Protein 5HZL (pdb70)

Structure (mmCIF, N/CA/C/O backbone):
data_5HZL
#
_entry.id   5HZL
#
_cell.length_a   120.350
_cell.length_b   120.350
_cell.length_c   62.286
_cell.angle_alpha   90.00
_cell.angle_beta   90.00
_cell.angle_gamma   120.00
#
_symmetry.space_group_name_H-M   'P 31 2 1'
#
loop_
_entity.id
_entity.type
_entity.pdbx_description
1 polymer 'Lmo2445 protein'
2 non-polymer 'CALCIUM ION'
3 non-polymer 1-METHOXY-2-[2-(2-METHOXY-ETHOXY]-ETHANE
4 water water
#
loop_
_atom_site.group_PDB
_atom_site.id
_atom_site.type_symbol
_atom_site.label_atom_id
_atom_site.label_alt_id
_atom_site.label_comp_id
_atom_site.label_asym_id
_atom_site.label_entity_id
_atom_site.label_seq_id
_atom_site.pdbx_PDB_ins_code
_atom_site.Cartn_x
_atom_site.Cartn_y
_atom_site.Cartn_z
_atom_site.occupancy
_atom_site.B_iso_or_equiv
_atom_site.auth_seq_id
_atom_site.auth_comp_id
_atom_site.auth_asym_id
_atom_site.auth_atom_id
_atom_site.pdbx_PDB_model_num
ATOM 1 N N . ASP A 1 12 ? 69.887 -13.627 27.301 1.00 99.01 12 ASP B N 1
ATOM 2 C CA . ASP A 1 12 ? 71.219 -14.286 27.100 1.00 96.93 12 ASP B CA 1
ATOM 3 C C . ASP A 1 12 ? 71.031 -15.837 27.083 1.00 88.14 12 ASP B C 1
ATOM 4 O O . ASP A 1 12 ? 70.230 -16.315 26.270 1.00 81.60 12 ASP B O 1
ATOM 9 N N . THR A 1 13 ? 71.716 -16.609 27.946 1.00 84.28 13 THR B N 1
ATOM 10 C CA . THR A 1 13 ? 71.582 -18.091 27.946 1.00 77.99 13 THR B CA 1
ATOM 11 C C . THR A 1 13 ? 70.872 -18.622 29.208 1.00 74.40 13 THR B C 1
ATOM 12 O O . THR A 1 13 ? 70.465 -17.850 30.068 1.00 78.91 13 THR B O 1
ATOM 16 N N . VAL A 1 14 ? 70.711 -19.943 29.272 1.00 67.71 14 VAL B N 1
ATOM 17 C CA . VAL A 1 14 ? 70.097 -20.660 30.394 1.00 65.08 14 VAL B CA 1
ATOM 18 C C . VAL A 1 14 ? 71.259 -21.417 31.025 1.00 63.69 14 VAL B C 1
ATOM 19 O O . VAL A 1 14 ? 71.877 -22.230 30.353 1.00 62.09 14 VAL B O 1
ATOM 23 N N . PRO A 1 15 ? 71.548 -21.181 32.320 1.00 65.35 15 PRO B N 1
ATOM 24 C CA . PRO A 1 15 ? 72.713 -21.854 32.913 1.00 64.84 15 PRO B CA 1
ATOM 25 C C . PRO A 1 15 ? 72.633 -23.375 32.969 1.00 60.73 15 PRO B C 1
ATOM 26 O O . PRO A 1 15 ? 71.591 -23.917 33.316 1.00 59.39 15 PRO B O 1
ATOM 30 N N . LEU A 1 16 ? 73.740 -24.031 32.613 1.00 60.65 16 LEU B N 1
ATOM 31 C CA . LEU A 1 16 ? 73.876 -25.494 32.612 1.00 58.83 16 LEU B CA 1
ATOM 32 C C . LEU A 1 16 ? 74.816 -25.957 33.760 1.00 61.69 16 LEU B C 1
ATOM 33 O O . LEU A 1 16 ? 75.708 -25.206 34.154 1.00 66.25 16 LEU B O 1
ATOM 38 N N . PRO A 1 17 ? 74.675 -27.184 34.267 1.00 59.83 17 PRO B N 1
ATOM 39 C CA . PRO A 1 17 ? 73.692 -28.174 33.795 1.00 56.79 17 PRO B CA 1
ATOM 40 C C . PRO A 1 17 ? 72.238 -27.836 34.096 1.00 55.25 17 PRO B C 1
ATOM 41 O O . PRO A 1 17 ? 71.932 -27.107 35.050 1.00 57.90 17 PRO B O 1
ATOM 45 N N . ALA A 1 18 ? 71.359 -28.357 33.254 1.00 52.45 18 ALA B N 1
ATOM 46 C CA . 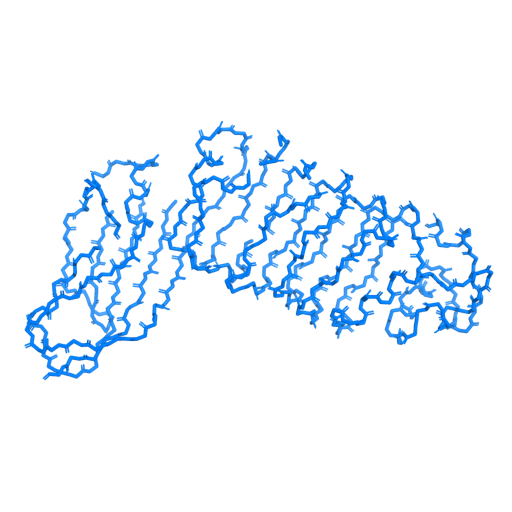ALA A 1 18 ? 69.921 -28.146 33.405 1.00 51.58 18 ALA B CA 1
ATOM 47 C C . ALA A 1 18 ? 69.147 -29.146 32.567 1.00 47.01 18 ALA B C 1
ATOM 48 O O . ALA A 1 18 ? 69.710 -29.714 31.628 1.00 45.60 18 ALA B O 1
ATOM 50 N N . PRO A 1 19 ? 67.859 -29.374 32.902 1.00 46.01 19 PRO B N 1
ATOM 51 C CA . PRO A 1 19 ? 67.063 -30.297 32.069 1.00 43.95 19 PRO B CA 1
ATOM 52 C C . PRO A 1 19 ? 66.861 -29.728 30.662 1.00 42.22 19 PRO B C 1
ATOM 53 O O . PRO A 1 19 ? 66.832 -28.499 30.474 1.00 43.02 19 PRO B O 1
ATOM 57 N N . ILE A 1 20 ? 66.709 -30.615 29.688 1.00 40.89 20 ILE B N 1
ATOM 58 C CA . ILE A 1 20 ? 66.517 -30.185 28.304 1.00 38.39 20 ILE B CA 1
ATOM 59 C C . ILE A 1 20 ? 65.291 -29.283 28.170 1.00 38.45 20 ILE B C 1
ATOM 60 O O . ILE A 1 20 ? 65.379 -28.249 27.505 1.00 40.24 20 ILE B O 1
ATOM 65 N N . ILE A 1 21 ? 64.181 -29.643 28.826 1.00 37.86 21 ILE B N 1
ATOM 66 C CA . ILE A 1 21 ? 62.931 -28.853 28.767 1.00 38.70 21 ILE B CA 1
ATOM 67 C C . ILE A 1 21 ? 63.080 -27.442 29.370 1.00 41.78 21 ILE B C 1
ATOM 68 O O . ILE A 1 21 ? 62.314 -26.525 29.029 1.00 41.18 21 ILE B O 1
ATOM 73 N N . GLU A 1 22 ? 64.042 -27.264 30.280 1.00 45.59 22 GLU B N 1
ATOM 74 C CA . GLU A 1 22 ? 64.271 -25.926 30.846 1.00 49.39 22 GLU B CA 1
ATOM 75 C C . GLU A 1 22 ? 65.132 -25.119 29.885 1.00 47.67 22 GLU B C 1
ATOM 76 O O . GLU A 1 22 ? 64.933 -23.924 29.725 1.00 48.25 22 GLU B O 1
ATOM 82 N N . ALA A 1 23 ? 66.081 -25.785 29.240 1.00 45.69 23 ALA B N 1
ATOM 83 C CA . ALA A 1 23 ? 66.957 -25.110 28.281 1.00 45.88 23 ALA B CA 1
ATOM 84 C C . ALA A 1 23 ? 66.201 -24.712 27.007 1.00 43.91 23 ALA B C 1
ATOM 85 O O . ALA A 1 23 ? 66.368 -23.603 26.493 1.00 44.40 23 ALA B O 1
ATOM 87 N N . PHE A 1 24 ? 65.369 -25.624 26.511 1.00 40.96 24 PHE B N 1
ATOM 88 C CA . PHE A 1 24 ? 64.623 -25.386 25.281 1.00 38.91 24 PHE B CA 1
ATOM 89 C C . PHE A 1 24 ? 63.159 -25.746 25.524 1.00 37.52 24 PHE B C 1
ATOM 90 O O . PHE A 1 24 ? 62.769 -26.872 25.287 1.00 36.78 24 PHE B O 1
ATOM 98 N N . PRO A 1 25 ? 62.345 -24.786 26.010 1.00 38.29 25 PRO B N 1
ATOM 99 C CA . PRO A 1 25 ? 60.945 -25.060 26.332 1.00 38.72 25 PRO B CA 1
ATOM 100 C C . PRO A 1 25 ? 59.911 -25.081 25.188 1.00 38.51 25 PRO B C 1
ATOM 101 O O . PRO A 1 25 ? 58.900 -24.387 25.243 1.00 41.94 25 PRO B O 1
ATOM 105 N N . VAL A 1 26 ? 60.172 -25.901 24.180 1.00 35.98 26 VAL B N 1
ATOM 106 C CA . VAL A 1 26 ? 59.291 -26.106 23.047 1.00 35.84 26 VAL B CA 1
ATOM 107 C C . VAL A 1 26 ? 59.346 -27.618 22.889 1.00 35.03 26 VAL B C 1
ATOM 108 O O . VAL A 1 26 ? 60.417 -28.159 22.569 1.00 33.97 26 VAL B O 1
ATOM 112 N N . GLU A 1 27 ? 58.213 -28.288 23.130 1.00 35.90 27 GLU B N 1
ATOM 113 C CA . GLU A 1 27 ? 58.113 -29.764 23.054 1.00 35.87 27 GLU B CA 1
ATOM 114 C C . GLU A 1 27 ? 58.948 -30.415 21.931 1.00 35.94 27 GLU B C 1
ATOM 115 O O . GLU A 1 27 ? 59.891 -31.179 22.203 1.00 33.74 27 GLU B O 1
ATOM 121 N N . ALA A 1 28 ? 58.593 -30.075 20.689 1.00 37.60 28 ALA B N 1
ATOM 122 C CA . ALA A 1 28 ? 59.239 -30.604 19.492 1.00 37.87 28 ALA B CA 1
ATOM 123 C C . ALA A 1 28 ? 60.758 -30.466 19.472 1.00 36.73 28 ALA B C 1
ATOM 124 O O . ALA A 1 28 ? 61.458 -31.410 19.104 1.00 37.23 28 ALA B O 1
ATOM 126 N N . ILE A 1 29 ? 61.254 -29.297 19.863 1.00 35.82 29 ILE B N 1
ATOM 127 C CA . ILE A 1 29 ? 62.685 -29.027 19.864 1.00 36.12 29 ILE B CA 1
ATOM 128 C C . ILE A 1 29 ? 63.383 -29.829 20.955 1.00 36.67 29 ILE B C 1
ATOM 129 O O . ILE A 1 29 ? 64.420 -30.434 20.700 1.00 36.92 29 ILE B O 1
ATOM 134 N N . ALA A 1 30 ? 62.807 -29.859 22.154 1.00 37.13 30 ALA B N 1
ATOM 135 C CA . ALA A 1 30 ? 63.399 -30.627 23.255 1.00 36.99 30 ALA B CA 1
ATOM 136 C C . ALA A 1 30 ? 63.437 -32.133 22.961 1.00 36.99 30 ALA B C 1
ATOM 137 O O . ALA A 1 30 ? 64.381 -32.822 23.357 1.00 36.88 30 ALA B O 1
ATOM 139 N N . GLU A 1 31 ? 62.417 -32.640 22.275 1.00 38.20 31 GLU B N 1
ATOM 140 C CA . GLU A 1 31 ? 62.376 -34.072 21.905 1.00 39.31 31 GLU B CA 1
ATOM 141 C C . GLU A 1 31 ? 63.416 -34.359 20.848 1.00 38.80 31 GLU B C 1
ATOM 142 O O . GLU A 1 31 ? 64.009 -35.420 20.855 1.00 39.32 31 GLU B O 1
ATOM 148 N N . ALA A 1 32 ? 63.631 -33.403 19.949 1.00 38.73 32 ALA B N 1
ATOM 149 C CA . ALA A 1 32 ? 64.638 -33.546 18.908 1.00 40.02 32 ALA B CA 1
ATOM 150 C C . ALA A 1 32 ? 66.039 -33.565 19.537 1.00 41.04 32 ALA B C 1
ATOM 151 O O . ALA A 1 32 ? 66.853 -34.418 19.171 1.00 43.03 32 ALA B O 1
ATOM 153 N N . ILE A 1 33 ? 66.316 -32.642 20.476 1.00 39.73 33 ILE B N 1
ATOM 154 C CA . ILE A 1 33 ? 67.620 -32.598 21.146 1.00 40.55 33 ILE B CA 1
ATOM 155 C C . ILE A 1 33 ? 67.812 -33.886 21.951 1.00 41.19 33 ILE B C 1
ATOM 156 O O . ILE A 1 33 ? 68.910 -34.474 21.972 1.00 43.23 33 ILE B O 1
ATOM 161 N N . ALA A 1 34 ? 66.749 -34.312 22.628 1.00 39.33 34 ALA B N 1
ATOM 162 C CA . ALA A 1 34 ? 66.812 -35.537 23.417 1.00 39.85 34 ALA B CA 1
ATOM 163 C C . ALA A 1 34 ? 67.170 -36.720 22.535 1.00 40.85 34 ALA B C 1
ATOM 164 O O . ALA A 1 34 ? 67.916 -37.593 22.962 1.00 42.59 34 ALA B O 1
ATOM 166 N N . GLY A 1 35 ? 66.643 -36.734 21.312 1.00 40.28 35 GLY B N 1
ATOM 167 C CA . GLY A 1 35 ? 66.907 -37.808 20.361 1.00 42.55 35 GLY B CA 1
ATOM 168 C C . GLY A 1 35 ? 68.338 -37.832 19.861 1.00 44.46 35 GLY B C 1
ATOM 169 O O . GLY A 1 35 ? 68.925 -38.901 19.721 1.00 46.93 35 GLY B O 1
ATOM 170 N N . GLU A 1 36 ? 68.898 -36.660 19.575 1.00 44.55 36 GLU B N 1
ATOM 171 C CA . GLU A 1 36 ? 70.293 -36.584 19.114 1.00 48.28 36 GLU B CA 1
ATOM 172 C C . GLU A 1 36 ? 71.295 -37.044 20.139 1.00 47.98 36 GLU B C 1
ATOM 173 O O . GLU A 1 36 ? 72.249 -37.724 19.782 1.00 49.86 36 GLU B O 1
ATOM 179 N N . LEU A 1 37 ? 71.061 -36.653 21.393 1.00 46.38 37 LEU B N 1
ATOM 180 C CA . LEU A 1 37 ? 71.917 -37.003 22.534 1.00 47.61 37 LEU B CA 1
ATOM 181 C C . LEU A 1 37 ? 71.578 -38.364 23.105 1.00 49.12 37 LEU B C 1
ATOM 182 O O . LEU A 1 37 ? 72.205 -38.824 24.048 1.00 49.51 37 LEU B O 1
ATOM 187 N N . ASP A 1 38 ? 70.554 -38.971 22.531 1.00 51.17 38 ASP B N 1
ATOM 188 C CA . ASP A 1 38 ? 70.070 -40.275 22.912 1.00 56.38 38 ASP B CA 1
ATOM 189 C C . ASP A 1 38 ? 69.650 -40.368 24.406 1.00 53.81 38 ASP B C 1
ATOM 190 O O . ASP A 1 38 ? 70.014 -41.305 25.118 1.00 55.17 38 ASP B O 1
ATOM 195 N N . LYS A 1 39 ? 68.895 -39.360 24.848 1.00 44.92 39 LYS B N 1
ATOM 196 C CA . LYS A 1 39 ? 68.340 -39.273 26.198 1.00 44.98 39 LYS B CA 1
ATOM 197 C C . LYS A 1 39 ? 66.899 -39.713 26.048 1.00 43.33 39 LYS B C 1
ATOM 198 O O . LYS A 1 39 ? 66.238 -39.329 25.080 1.00 44.00 39 LYS B O 1
ATOM 204 N N . ASP A 1 40 ? 66.390 -40.499 26.981 1.00 42.26 40 ASP B N 1
ATOM 205 C CA . ASP A 1 40 ? 65.007 -40.951 26.843 1.00 41.29 40 ASP B CA 1
ATOM 206 C C . ASP A 1 40 ? 63.936 -39.986 27.347 1.00 39.73 40 ASP B C 1
ATOM 207 O O . ASP A 1 40 ? 62.775 -40.343 27.281 1.00 41.82 40 ASP B O 1
ATOM 212 N N . SER A 1 41 ? 64.291 -38.792 27.830 1.00 38.03 41 SER B N 1
ATOM 213 C CA . SER A 1 41 ? 63.278 -37.846 28.349 1.00 37.71 41 SER B CA 1
ATOM 214 C C . SER A 1 41 ? 63.730 -36.394 28.333 1.00 37.77 41 SER B C 1
ATOM 215 O O . SER A 1 41 ? 64.880 -36.101 28.660 1.00 39.62 41 SER B O 1
ATOM 218 N N . VAL A 1 42 ? 62.819 -35.481 27.995 1.00 36.50 42 VAL B N 1
ATOM 219 C CA . VAL A 1 42 ? 63.152 -34.046 27.974 1.00 36.03 42 VAL B CA 1
ATOM 220 C C . VAL A 1 42 ? 63.488 -33.496 29.364 1.00 37.01 42 VAL B C 1
ATOM 221 O O . VAL A 1 42 ? 63.933 -32.361 29.490 1.00 37.07 42 VAL B O 1
ATOM 225 N N . ASN A 1 43 ? 63.246 -34.302 30.396 1.00 38.35 43 ASN B N 1
ATOM 226 C CA . ASN A 1 43 ? 63.584 -33.937 31.779 1.00 40.10 43 ASN B CA 1
ATOM 227 C C . ASN A 1 43 ? 65.017 -34.304 32.164 1.00 39.80 43 ASN B C 1
ATOM 228 O O . ASN A 1 43 ? 65.476 -33.927 33.231 1.00 41.67 43 ASN B O 1
ATOM 233 N N . ASP A 1 44 ? 65.709 -35.039 31.303 1.00 38.96 44 ASP B N 1
ATOM 234 C CA . ASP A 1 44 ? 67.077 -35.437 31.568 1.00 40.31 44 ASP B CA 1
ATOM 235 C C . ASP A 1 44 ? 67.969 -34.214 31.496 1.00 42.10 44 ASP B C 1
ATOM 236 O O . ASP A 1 44 ? 67.740 -33.301 30.714 1.00 43.08 44 ASP B O 1
ATOM 241 N N . THR A 1 45 ? 68.993 -34.211 32.330 1.00 45.81 45 THR B N 1
ATOM 242 C CA . THR A 1 45 ? 69.927 -33.112 32.408 1.00 48.17 45 THR B CA 1
ATOM 243 C C . THR A 1 45 ? 71.023 -33.227 31.362 1.00 49.55 45 THR B C 1
ATOM 244 O O . THR A 1 45 ? 71.538 -34.316 31.104 1.00 50.37 45 THR B O 1
ATOM 248 N N . ILE A 1 46 ? 71.360 -32.086 30.765 1.00 50.45 46 ILE B N 1
ATOM 249 C CA . ILE A 1 46 ? 72.424 -31.992 29.775 1.00 51.40 46 ILE B CA 1
ATOM 250 C C . ILE A 1 46 ? 73.468 -30.991 30.246 1.00 53.82 46 ILE B C 1
ATOM 251 O O . ILE A 1 46 ? 73.164 -30.043 30.991 1.00 55.23 46 ILE B O 1
ATOM 256 N N . THR A 1 47 ? 74.692 -31.213 29.782 1.00 53.75 47 THR B N 1
ATOM 257 C CA . THR A 1 47 ? 75.828 -30.389 30.124 1.00 55.43 47 THR B CA 1
ATOM 258 C C . THR A 1 47 ? 76.281 -29.671 28.890 1.00 53.30 47 THR B C 1
ATOM 259 O O . THR A 1 47 ? 75.839 -30.001 27.794 1.00 51.36 47 THR B O 1
ATOM 263 N N . GLN A 1 48 ? 77.171 -28.694 29.063 1.00 54.63 48 GLN B N 1
ATOM 264 C CA . GLN A 1 48 ? 77.719 -27.976 27.921 1.00 54.23 48 GLN B CA 1
ATOM 265 C C . GLN A 1 48 ? 78.516 -28.986 27.072 1.00 53.46 48 GLN B C 1
ATOM 266 O O . GLN A 1 48 ? 78.566 -28.848 25.854 1.00 52.35 48 GLN B O 1
ATOM 272 N N . ALA A 1 49 ? 79.111 -29.994 27.725 1.00 54.60 49 ALA B N 1
ATOM 273 C CA . ALA A 1 49 ? 79.852 -31.063 27.038 1.00 55.22 49 ALA B CA 1
ATOM 274 C C . ALA A 1 49 ? 78.933 -31.896 26.135 1.00 55.14 49 ALA B C 1
ATOM 275 O O . ALA A 1 49 ? 79.381 -32.382 25.095 1.00 57.38 49 ALA B O 1
ATOM 277 N N . ASP A 1 50 ? 77.667 -32.074 26.535 1.00 54.40 50 ASP B N 1
ATOM 278 C CA . ASP A 1 50 ? 76.688 -32.810 25.713 1.00 52.86 50 ASP B CA 1
ATOM 279 C C . ASP A 1 50 ? 76.347 -31.977 24.466 1.00 51.18 50 ASP B C 1
ATOM 280 O O . ASP A 1 50 ? 76.325 -32.508 23.346 1.00 49.30 50 ASP B O 1
ATOM 285 N N . LEU A 1 51 ? 76.090 -30.680 24.646 1.00 50.24 51 LEU B N 1
ATOM 286 C CA . LEU A 1 51 ? 75.785 -29.824 23.490 1.00 49.43 51 LEU B CA 1
ATOM 287 C C . LEU A 1 51 ? 76.970 -29.754 22.512 1.00 50.96 51 LEU B C 1
ATOM 288 O O . LEU A 1 51 ? 76.772 -29.600 21.296 1.00 52.21 51 LEU B O 1
ATOM 293 N N . ASP A 1 52 ? 78.192 -29.879 23.033 1.00 52.57 52 ASP B N 1
ATOM 294 C CA . ASP A 1 52 ? 79.392 -29.846 22.181 1.00 54.42 52 ASP B CA 1
ATOM 295 C C . ASP A 1 52 ? 79.576 -31.079 21.262 1.00 53.09 52 ASP B C 1
ATOM 296 O O . ASP A 1 52 ? 80.353 -31.018 20.300 1.00 53.11 52 ASP B O 1
ATOM 301 N N . THR A 1 53 ? 78.847 -32.166 21.540 1.00 51.29 53 THR B N 1
ATOM 302 C CA . THR A 1 53 ? 78.909 -33.388 20.724 1.00 50.40 53 THR B CA 1
ATOM 303 C C . THR A 1 53 ? 77.991 -33.303 19.499 1.00 48.53 53 THR B C 1
ATOM 304 O O . THR A 1 53 ? 78.050 -34.156 18.621 1.00 47.33 53 THR B O 1
ATOM 316 N N . THR A 1 55 ? 77.086 -32.082 16.068 1.00 46.95 55 THR B N 1
ATOM 317 C CA . THR A 1 55 ? 77.672 -31.552 14.833 1.00 46.99 55 THR B CA 1
ATOM 318 C C . THR A 1 55 ? 76.591 -31.039 13.882 1.00 44.79 55 THR B C 1
ATOM 319 O O . THR A 1 55 ? 76.897 -30.391 12.892 1.00 44.41 55 THR B O 1
ATOM 323 N N . ALA A 1 56 ? 75.337 -31.350 14.193 1.00 44.36 56 ALA B N 1
ATOM 324 C CA . ALA A 1 56 ? 74.197 -30.955 13.382 1.00 44.49 56 ALA B CA 1
ATOM 325 C C . ALA A 1 56 ? 72.953 -30.742 14.246 1.00 43.83 56 ALA B C 1
ATOM 326 O O . ALA A 1 56 ? 72.838 -31.308 15.341 1.00 44.21 56 ALA B O 1
ATOM 328 N N . ILE A 1 57 ? 72.040 -29.911 13.747 1.00 43.82 57 ILE B N 1
ATOM 329 C CA . ILE A 1 57 ? 70.776 -29.617 14.432 1.00 44.49 57 ILE B CA 1
ATOM 330 C C . ILE A 1 57 ? 69.658 -30.160 13.533 1.00 43.17 57 ILE B C 1
ATOM 331 O O . ILE A 1 57 ? 69.225 -29.481 12.612 1.00 42.80 57 ILE B O 1
ATOM 336 N N . PRO A 1 58 ? 69.203 -31.399 13.785 1.00 43.27 58 PRO B N 1
ATOM 337 C CA . PRO A 1 58 ? 68.153 -31.985 12.965 1.00 42.10 58 PRO B CA 1
ATOM 338 C C . PRO A 1 58 ? 66.754 -31.656 13.452 1.00 39.65 58 PRO B C 1
ATOM 339 O O . PRO A 1 58 ? 66.222 -32.340 14.319 1.00 38.93 58 PRO B O 1
ATOM 343 N N . LEU A 1 59 ? 66.168 -30.624 12.853 1.00 38.36 59 LEU B N 1
ATOM 344 C CA . LEU A 1 59 ? 64.821 -30.175 13.167 1.00 36.22 59 LEU B CA 1
ATOM 345 C C . LEU A 1 59 ? 63.897 -30.128 11.949 1.00 36.25 59 LEU B C 1
ATOM 346 O O . LEU A 1 59 ? 63.048 -29.239 11.871 1.00 36.48 59 LEU B O 1
ATOM 351 N N . PRO A 1 60 ? 64.041 -31.075 10.988 1.00 36.07 60 PRO B N 1
ATOM 352 C CA . PRO A 1 60 ? 63.125 -30.950 9.861 1.00 36.39 60 PRO B CA 1
ATOM 353 C C . PRO A 1 60 ? 61.743 -31.485 10.128 1.00 37.13 60 PRO B C 1
ATOM 354 O O . PRO A 1 60 ? 61.570 -32.368 10.943 1.00 36.39 60 PRO B O 1
ATOM 358 N N . SER A 1 61 ? 60.784 -30.916 9.413 1.00 39.82 61 SER B N 1
ATOM 359 C CA . SER A 1 61 ? 59.389 -31.322 9.422 1.00 40.95 61 SER B CA 1
ATOM 360 C C . SER A 1 61 ? 58.797 -31.532 10.792 1.00 39.38 61 SER B C 1
ATOM 361 O O . SER A 1 61 ? 58.338 -32.619 11.094 1.00 40.33 61 SER B O 1
ATOM 364 N N . LEU A 1 62 ? 58.807 -30.476 11.606 1.00 39.19 62 LEU B N 1
ATOM 365 C CA . LEU A 1 62 ? 58.246 -30.502 12.989 1.00 38.61 62 LEU B CA 1
ATOM 366 C C . LEU A 1 62 ? 57.233 -29.376 13.261 1.00 38.36 62 LEU B C 1
ATOM 367 O O . LEU A 1 62 ? 56.909 -29.093 14.409 1.00 38.48 62 LEU B O 1
ATOM 372 N N . GLY A 1 63 ? 56.736 -28.731 12.216 1.00 38.05 63 GLY B N 1
ATOM 373 C CA . GLY A 1 63 ? 55.765 -27.664 12.410 1.00 39.64 63 GLY B CA 1
ATOM 374 C C . GLY A 1 63 ? 56.250 -26.435 13.160 1.00 39.87 63 GLY B C 1
ATOM 375 O O . GLY A 1 63 ? 55.430 -25.641 13.625 1.00 40.89 63 GLY B O 1
ATOM 376 N N . LEU A 1 64 ? 57.571 -26.263 13.236 1.00 38.41 64 LEU B N 1
ATOM 377 C CA . LEU A 1 64 ? 58.172 -25.147 13.958 1.00 38.26 64 LEU B CA 1
ATOM 378 C C . LEU A 1 64 ? 58.033 -23.773 13.275 1.00 38.74 64 LEU B C 1
ATOM 379 O O . LEU A 1 64 ? 58.142 -23.655 12.061 1.00 38.48 64 LEU B O 1
ATOM 384 N N . THR A 1 65 ? 57.807 -22.750 14.096 1.00 38.79 65 THR B N 1
ATOM 385 C CA . THR A 1 65 ? 57.701 -21.371 13.668 1.00 39.54 65 THR B CA 1
ATOM 386 C C . THR A 1 65 ? 59.020 -20.708 14.031 1.00 39.98 65 THR B C 1
ATOM 387 O O . THR A 1 65 ? 59.850 -21.332 14.666 1.00 38.48 65 THR B O 1
ATOM 391 N N . GLY A 1 66 ? 59.210 -19.451 13.629 1.00 43.65 66 GLY B N 1
ATOM 392 C CA . GLY A 1 66 ? 60.418 -18.674 13.965 1.00 45.15 66 GLY B CA 1
ATOM 393 C C . GLY A 1 66 ? 60.563 -18.554 15.481 1.00 47.70 66 GLY B C 1
ATOM 394 O O . GLY A 1 66 ? 61.653 -18.750 16.010 1.00 47.58 66 GLY B O 1
ATOM 395 N N . GLU A 1 67 ? 59.460 -18.219 16.163 1.00 51.54 67 GLU B N 1
ATOM 396 C CA . GLU A 1 67 ? 59.404 -18.137 17.636 1.00 54.65 67 GLU B CA 1
ATOM 397 C C . GLU A 1 67 ? 59.925 -19.401 18.297 1.00 51.69 67 GLU B C 1
ATOM 398 O O . GLU A 1 67 ? 60.715 -19.337 19.227 1.00 51.26 67 GLU B O 1
ATOM 404 N N . ASP A 1 68 ? 59.443 -20.549 17.832 1.00 50.12 68 ASP B N 1
ATOM 405 C CA . ASP A 1 68 ? 59.877 -21.836 18.373 1.00 49.43 68 ASP B CA 1
ATOM 406 C C . ASP A 1 68 ? 61.386 -21.936 18.266 1.00 46.43 68 ASP B C 1
ATOM 407 O O . ASP A 1 68 ? 62.053 -22.179 19.248 1.00 45.39 68 ASP B O 1
ATOM 412 N N . LEU A 1 69 ? 61.911 -21.711 17.066 1.00 44.97 69 LEU B N 1
ATOM 413 C CA . LEU A 1 69 ? 63.358 -21.785 16.828 1.00 44.46 69 LEU B CA 1
ATOM 414 C C . LEU A 1 69 ? 64.220 -20.812 17.619 1.00 43.92 69 LEU B C 1
ATOM 415 O O . LEU A 1 69 ? 65.377 -21.108 17.881 1.00 44.05 69 LEU B O 1
ATOM 420 N N . SER A 1 70 ? 63.674 -19.665 17.989 1.00 44.88 70 SER B N 1
ATOM 421 C CA . SER A 1 70 ? 64.452 -18.665 18.729 1.00 46.83 70 SER B CA 1
ATOM 422 C C . SER A 1 70 ? 64.965 -19.208 20.065 1.00 46.27 70 SER B C 1
ATOM 423 O O . SER A 1 70 ? 65.956 -18.728 20.612 1.00 45.69 70 SER B O 1
ATOM 426 N N . VAL A 1 71 ? 64.274 -20.225 20.561 1.00 45.98 71 VAL B N 1
ATOM 427 C CA . VAL A 1 71 ? 64.657 -20.923 21.791 1.00 46.49 71 VAL B CA 1
ATOM 428 C C . VAL A 1 71 ? 66.088 -21.503 21.740 1.00 45.22 71 VAL B C 1
ATOM 429 O O . VAL A 1 71 ? 66.733 -21.625 22.789 1.00 43.96 71 VAL B O 1
ATOM 433 N N . LEU A 1 72 ? 66.574 -21.836 20.537 1.00 44.03 72 LEU B N 1
ATOM 434 C CA . LEU A 1 72 ? 67.939 -22.360 20.339 1.00 43.99 72 LEU B CA 1
ATOM 435 C C . LEU A 1 72 ? 69.008 -21.394 20.882 1.00 46.42 72 LEU B C 1
ATOM 436 O O . LEU A 1 72 ? 70.078 -21.835 21.344 1.00 47.88 72 LEU B O 1
ATOM 441 N N . ASN A 1 73 ? 68.714 -20.091 20.835 1.00 46.33 73 ASN B N 1
ATOM 442 C CA . ASN A 1 73 ? 69.614 -19.073 21.387 1.00 47.70 73 ASN B CA 1
ATOM 443 C C . ASN A 1 73 ? 69.795 -19.125 22.914 1.00 48.19 73 ASN B C 1
ATOM 444 O O . ASN A 1 73 ? 70.602 -18.372 23.464 1.00 51.33 73 ASN B O 1
ATOM 449 N N . ASN A 1 74 ? 69.051 -20.002 23.590 1.00 46.19 74 ASN B N 1
ATOM 450 C CA . ASN A 1 74 ? 69.216 -20.187 25.033 1.00 46.84 74 ASN B CA 1
ATOM 451 C C . ASN A 1 74 ? 70.516 -20.889 25.345 1.00 45.85 74 ASN B C 1
ATOM 452 O O . ASN A 1 74 ? 70.880 -20.970 26.493 1.00 46.97 74 ASN B O 1
ATOM 457 N N . GLU A 1 75 ? 71.194 -21.422 24.335 1.00 44.49 75 GLU B N 1
ATOM 458 C CA . GLU A 1 75 ? 72.471 -22.090 24.542 1.00 45.47 75 GLU B CA 1
ATOM 459 C C . GLU A 1 75 ? 73.384 -21.863 23.342 1.00 45.75 75 GLU B C 1
ATOM 460 O O . GLU A 1 75 ? 73.029 -21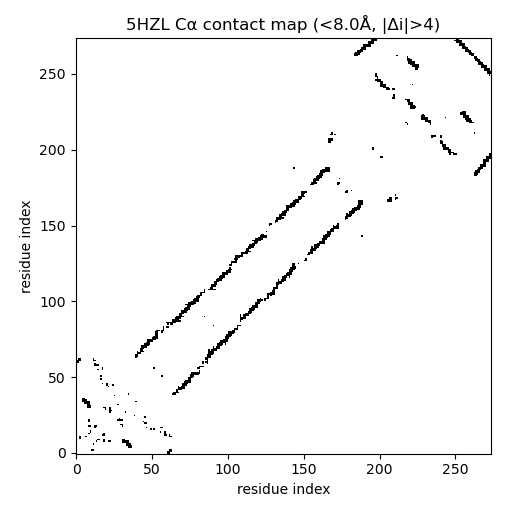.168 22.394 1.00 47.30 75 GL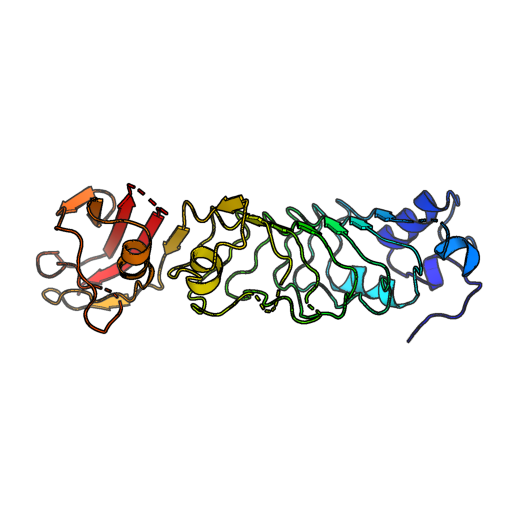U B O 1
ATOM 466 N N . VAL A 1 76 ? 74.568 -22.451 23.410 1.00 46.11 76 VAL B N 1
ATOM 467 C CA . VAL A 1 76 ? 75.562 -22.362 22.359 1.00 46.01 76 VAL B CA 1
ATOM 468 C C . VAL A 1 76 ? 75.982 -23.781 21.969 1.00 45.56 76 VAL B C 1
ATOM 469 O O . VAL A 1 76 ? 76.521 -24.515 22.803 1.00 46.14 76 VAL B O 1
ATOM 473 N N . PHE A 1 77 ? 75.724 -24.160 20.714 1.00 44.81 77 PHE B N 1
ATOM 474 C CA . PHE A 1 77 ? 76.106 -25.467 20.187 1.00 44.21 77 PHE B CA 1
ATOM 475 C C . PHE A 1 77 ? 77.423 -25.161 19.494 1.00 46.49 77 PHE B C 1
ATOM 476 O O . PHE A 1 77 ? 77.467 -25.017 18.285 1.00 46.92 77 PHE B O 1
ATOM 484 N N . THR A 1 78 ? 78.497 -25.052 20.278 1.00 49.76 78 THR B N 1
ATOM 485 C CA . THR A 1 78 ? 79.836 -24.676 19.766 1.00 51.64 78 THR B CA 1
ATOM 486 C C . THR A 1 78 ? 80.342 -25.389 18.515 1.00 50.01 78 THR B C 1
ATOM 487 O O . THR A 1 78 ? 81.113 -24.799 17.790 1.00 51.80 78 THR B O 1
ATOM 491 N N . ASN A 1 79 ? 79.916 -26.627 18.260 1.00 48.99 79 ASN B N 1
ATOM 492 C CA . ASN A 1 79 ? 80.397 -27.405 17.083 1.00 48.53 79 ASN B CA 1
ATOM 493 C C . ASN A 1 79 ? 79.380 -27.806 16.020 1.00 46.54 79 ASN B C 1
ATOM 494 O O . ASN A 1 79 ? 79.701 -28.581 15.120 1.00 46.30 79 ASN B O 1
ATOM 499 N N . ALA A 1 80 ? 78.164 -27.298 16.125 1.00 45.73 80 ALA B N 1
ATOM 500 C CA . ALA A 1 80 ? 77.148 -27.631 15.163 1.00 45.39 80 ALA B CA 1
ATOM 501 C C . ALA A 1 80 ? 77.475 -26.896 13.865 1.00 46.26 80 ALA B C 1
ATOM 502 O O . ALA A 1 80 ? 77.482 -25.671 13.833 1.00 45.29 80 ALA B O 1
ATOM 504 N N . ILE A 1 81 ? 77.783 -27.653 12.814 1.00 47.33 81 ILE B N 1
ATOM 505 C CA . ILE A 1 81 ? 78.101 -27.064 11.513 1.00 48.45 81 ILE B CA 1
ATOM 506 C C . ILE A 1 81 ? 76.933 -27.082 10.534 1.00 47.08 81 ILE B C 1
ATOM 507 O O . ILE A 1 81 ? 77.037 -26.475 9.481 1.00 47.72 81 ILE B O 1
ATOM 512 N N . GLU A 1 82 ? 75.837 -27.749 10.882 1.00 47.08 82 GLU B N 1
ATOM 513 C CA . GLU A 1 82 ? 74.679 -27.847 10.007 1.00 47.96 82 GLU B CA 1
ATOM 514 C C . GLU A 1 82 ? 73.360 -27.623 10.728 1.00 45.42 82 GLU B C 1
ATOM 515 O O . GLU A 1 82 ? 73.138 -28.162 11.800 1.00 45.32 82 GLU B O 1
ATOM 521 N N . LEU A 1 83 ? 72.484 -26.835 10.114 1.00 43.62 83 LEU B N 1
ATOM 522 C CA . LEU A 1 83 ? 71.146 -26.563 10.625 1.00 41.41 83 LEU B CA 1
ATOM 523 C C . LEU A 1 83 ? 70.148 -27.130 9.600 1.00 41.51 83 LEU B C 1
ATOM 524 O O . LEU A 1 83 ? 70.102 -26.654 8.464 1.00 44.03 83 LEU B O 1
ATOM 529 N N . ALA A 1 84 ? 69.371 -28.132 10.000 1.00 39.76 84 ALA B N 1
ATOM 530 C CA . ALA A 1 84 ? 68.368 -28.775 9.153 1.00 39.25 84 ALA B CA 1
ATOM 531 C C . ALA A 1 84 ? 66.961 -28.370 9.628 1.00 39.18 84 ALA B C 1
ATOM 532 O O . ALA A 1 84 ? 66.473 -28.898 10.640 1.00 40.27 84 ALA B O 1
ATOM 534 N N . ILE A 1 85 ? 66.321 -27.443 8.911 1.00 37.42 85 ILE B N 1
ATOM 535 C CA . ILE A 1 85 ? 64.986 -26.954 9.274 1.00 36.42 85 ILE B CA 1
ATOM 536 C C . ILE A 1 85 ? 63.966 -27.001 8.138 1.00 35.95 85 ILE B C 1
ATOM 537 O O . ILE A 1 85 ? 62.976 -26.275 8.160 1.00 37.53 85 ILE B O 1
ATOM 542 N N . TRP A 1 86 ? 64.181 -27.884 7.174 1.00 34.34 86 TRP B N 1
ATOM 543 C CA . TRP A 1 86 ? 63.264 -28.010 6.038 1.00 33.79 86 TRP B CA 1
ATOM 544 C C . TRP A 1 86 ? 61.900 -28.600 6.413 1.00 33.57 86 TRP B C 1
ATOM 545 O O . TRP A 1 86 ? 61.806 -29.364 7.350 1.00 33.21 86 TRP B O 1
ATOM 556 N N . SER A 1 87 ? 60.867 -28.220 5.658 1.00 34.54 87 SER B N 1
ATOM 557 C CA . SER A 1 87 ? 59.467 -28.647 5.845 1.00 35.11 87 SER B CA 1
ATOM 558 C C . SER A 1 87 ? 58.800 -28.146 7.154 1.00 35.94 87 SER B C 1
ATOM 559 O O . SER A 1 87 ? 57.902 -28.791 7.692 1.00 36.17 87 SER B O 1
ATOM 562 N N . ASN A 1 88 ? 59.266 -27.002 7.666 1.00 36.11 88 ASN B N 1
ATOM 563 C CA . ASN A 1 88 ? 58.707 -26.360 8.865 1.00 34.74 88 ASN B CA 1
ATOM 564 C C . ASN A 1 88 ? 57.757 -25.262 8.430 1.00 35.76 88 ASN B C 1
ATOM 565 O O . ASN A 1 88 ? 57.453 -25.174 7.258 1.00 39.36 88 ASN B O 1
ATOM 570 N N . ASN A 1 89 ? 57.271 -24.445 9.356 1.00 36.40 89 ASN B N 1
ATOM 571 C CA . ASN A 1 89 ? 56.316 -23.366 9.062 1.00 37.70 89 ASN B CA 1
ATOM 572 C C . ASN A 1 89 ? 56.807 -22.122 9.815 1.00 37.70 89 ASN B C 1
ATOM 573 O O . ASN A 1 89 ? 56.177 -21.600 10.741 1.00 37.50 89 ASN B O 1
ATOM 578 N N . ILE A 1 90 ? 57.955 -21.667 9.355 1.00 37.34 90 ILE B N 1
ATOM 579 C CA . ILE A 1 90 ? 58.728 -20.597 9.977 1.00 38.32 90 ILE B CA 1
ATOM 580 C C . ILE A 1 90 ? 58.266 -19.149 9.976 1.00 39.55 90 ILE B C 1
ATOM 581 O O . ILE A 1 90 ? 58.131 -18.573 11.048 1.00 40.42 90 ILE B O 1
ATOM 586 N N . GLY A 1 91 ? 58.054 -18.555 8.814 1.00 40.50 91 GLY B N 1
ATOM 587 C CA . GLY A 1 91 ? 57.697 -17.138 8.755 1.00 42.77 91 GLY B CA 1
ATOM 588 C C . GLY A 1 91 ? 59.018 -16.390 8.902 1.00 43.55 91 GLY B C 1
ATOM 589 O O . GLY A 1 91 ? 59.941 -16.642 8.127 1.00 42.72 91 GLY B O 1
ATOM 590 N N . GLU A 1 92 ? 59.132 -15.492 9.885 1.00 45.75 92 GLU B N 1
ATOM 591 C CA . GLU A 1 92 ? 60.384 -14.741 10.104 1.00 46.47 92 GLU B CA 1
ATOM 592 C C . GLU A 1 92 ? 61.372 -15.594 10.864 1.00 45.02 92 GLU B C 1
ATOM 593 O O . GLU A 1 92 ? 61.136 -15.924 12.016 1.00 45.01 92 GLU B O 1
ATOM 599 N N . LEU A 1 93 ? 62.468 -15.973 10.204 1.00 44.66 93 LEU B N 1
ATOM 600 C CA . LEU A 1 93 ? 63.510 -16.804 10.830 1.00 43.16 93 LEU B CA 1
ATOM 601 C C . LEU A 1 93 ? 64.351 -15.953 11.790 1.00 43.42 93 LEU B C 1
ATOM 602 O O . LEU A 1 93 ? 64.851 -14.904 11.395 1.00 44.28 93 LEU B O 1
ATOM 607 N N . PRO A 1 94 ? 64.535 -16.404 13.039 1.00 43.16 94 PRO B N 1
ATOM 608 C CA . PRO A 1 94 ? 65.355 -15.571 13.919 1.00 44.69 94 PRO B CA 1
ATOM 609 C C . PRO A 1 94 ? 66.857 -15.627 13.579 1.00 44.80 94 PRO B C 1
ATOM 610 O O . PRO A 1 94 ? 67.311 -16.446 12.754 1.00 43.50 94 PRO B O 1
ATOM 614 N N . ASP A 1 95 ? 67.599 -14.728 14.219 1.00 46.39 95 ASP B N 1
ATOM 615 C CA . ASP A 1 95 ? 69.049 -14.628 14.091 1.00 46.67 95 ASP B CA 1
ATOM 616 C C . ASP A 1 95 ? 69.597 -15.657 15.092 1.00 45.42 95 ASP B C 1
ATOM 617 O O . ASP A 1 95 ? 69.544 -15.430 16.305 1.00 46.21 95 ASP B O 1
ATOM 622 N N . LEU A 1 96 ? 70.106 -16.778 14.580 1.00 44.25 96 LEU B N 1
ATOM 623 C CA . LEU A 1 96 ? 70.649 -17.864 15.409 1.00 45.42 96 LEU B CA 1
ATOM 624 C C . LEU A 1 96 ? 72.186 -17.895 15.514 1.00 47.24 96 LEU B C 1
ATOM 625 O O . LEU A 1 96 ? 72.748 -18.906 15.943 1.00 48.44 96 LEU B O 1
ATOM 630 N N . SER A 1 97 ? 72.861 -16.800 15.154 1.00 48.66 97 SER B N 1
ATOM 631 C CA . SER A 1 97 ? 74.337 -16.729 15.217 1.00 49.65 97 SER B CA 1
ATOM 632 C C . SER A 1 97 ? 74.915 -16.886 16.627 1.00 51.80 97 SER B C 1
ATOM 633 O O . SER A 1 97 ? 76.063 -17.277 16.789 1.00 50.50 97 SER B O 1
ATOM 636 N N . GLU A 1 98 ? 74.102 -16.565 17.626 1.00 55.73 98 GLU B N 1
ATOM 637 C CA . GLU A 1 98 ? 74.482 -16.656 19.039 1.00 60.16 98 GLU B CA 1
ATOM 638 C C . GLU A 1 98 ? 74.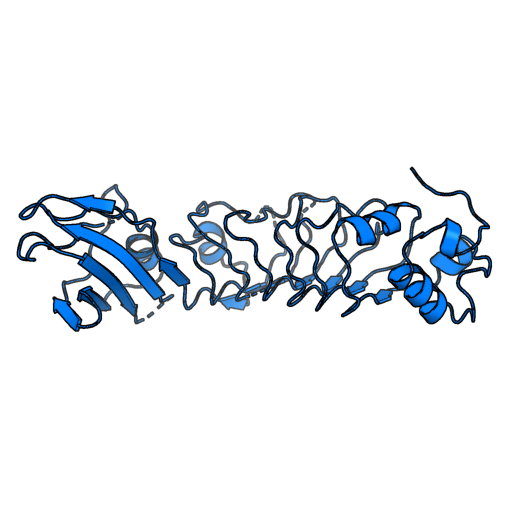607 -18.162 19.394 1.00 56.99 98 GLU B C 1
ATOM 639 O O . GLU A 1 98 ? 75.563 -18.596 20.036 1.00 55.99 98 GLU B O 1
ATOM 645 N N . ALA A 1 99 ? 73.636 -18.941 18.931 1.00 54.28 99 ALA B N 1
ATOM 646 C CA . ALA A 1 99 ? 73.583 -20.384 19.176 1.00 54.10 99 ALA B CA 1
ATOM 647 C C . ALA A 1 99 ? 74.393 -21.249 18.223 1.00 52.64 99 ALA B C 1
ATOM 648 O O . ALA A 1 99 ? 74.779 -22.366 18.579 1.00 52.21 99 ALA B O 1
ATOM 650 N N . LEU A 1 100 ? 74.651 -20.742 17.027 1.00 51.74 100 LEU B N 1
ATOM 651 C CA . LEU A 1 100 ? 75.357 -21.518 16.023 1.00 51.89 100 LEU B CA 1
ATOM 652 C C . LEU A 1 100 ? 76.590 -20.800 15.472 1.00 52.76 100 LEU B C 1
ATOM 653 O O . LEU A 1 100 ? 76.674 -20.516 14.279 1.00 52.76 100 LEU B O 1
ATOM 658 N N . PRO A 1 101 ? 77.578 -20.544 16.337 1.00 54.54 101 PRO B N 1
ATOM 659 C CA . PRO A 1 101 ? 78.786 -19.845 15.884 1.00 55.65 101 PRO B CA 1
ATOM 660 C C . PRO A 1 101 ? 79.614 -20.591 14.819 1.00 55.76 101 PRO B C 1
ATOM 661 O O . PRO A 1 101 ? 80.282 -19.945 14.023 1.00 59.49 101 PRO B O 1
ATOM 665 N N . ALA A 1 102 ? 79.553 -21.922 14.792 1.00 53.80 102 ALA B N 1
ATOM 666 C CA . ALA A 1 102 ? 80.310 -22.732 13.828 1.00 52.44 102 ALA B CA 1
ATOM 667 C C . ALA A 1 102 ? 79.516 -23.135 12.577 1.00 51.15 102 ALA B C 1
ATOM 668 O O . ALA A 1 102 ? 79.999 -23.926 11.759 1.00 50.03 102 ALA B O 1
ATOM 670 N N . LEU A 1 103 ? 78.322 -22.570 12.411 1.00 50.76 103 LEU B N 1
ATOM 671 C CA . LEU A 1 103 ? 77.454 -22.931 11.295 1.00 49.81 103 LEU B CA 1
ATOM 672 C C . LEU A 1 103 ? 78.105 -22.768 9.919 1.00 50.07 103 LEU B C 1
ATOM 673 O O . LEU A 1 103 ? 78.667 -21.718 9.615 1.00 50.52 103 LEU B O 1
ATOM 678 N N . GLU A 1 104 ? 78.031 -23.830 9.114 1.00 49.62 104 GLU B N 1
ATOM 679 C CA . GLU A 1 104 ? 78.602 -23.860 7.755 1.00 49.68 104 GLU B CA 1
ATOM 680 C C . GLU A 1 104 ? 77.571 -24.147 6.678 1.00 47.85 104 GLU B C 1
ATOM 681 O O . GLU A 1 104 ? 77.775 -23.777 5.519 1.00 48.35 104 GLU B O 1
ATOM 687 N N . ASN A 1 105 ? 76.471 -24.790 7.062 1.00 45.64 105 ASN B N 1
ATOM 688 C CA . ASN A 1 105 ? 75.454 -25.190 6.127 1.00 43.61 105 ASN B CA 1
ATOM 689 C C . ASN A 1 105 ? 74.031 -25.091 6.648 1.00 41.81 105 ASN B C 1
ATOM 690 O O . ASN A 1 105 ? 73.737 -25.586 7.713 1.00 41.52 105 ASN B O 1
ATOM 695 N N . ILE A 1 106 ? 73.151 -24.461 5.879 1.00 41.98 106 ILE B N 1
ATOM 696 C CA . ILE A 1 106 ? 71.724 -24.333 6.230 1.00 42.31 106 ILE B CA 1
ATOM 697 C C . ILE A 1 106 ? 70.882 -25.024 5.149 1.00 41.70 106 ILE B C 1
ATOM 698 O O . ILE A 1 106 ? 70.937 -24.631 3.996 1.00 39.59 106 ILE B O 1
ATOM 703 N N . GLU A 1 107 ? 70.124 -26.045 5.541 1.00 42.38 107 GLU B N 1
ATOM 704 C CA . GLU A 1 107 ? 69.236 -26.779 4.649 1.00 44.14 107 GLU B CA 1
ATOM 705 C C . GLU A 1 107 ? 67.820 -26.480 5.119 1.00 41.03 107 GLU B C 1
ATOM 706 O O . GLU A 1 107 ? 67.321 -27.102 6.057 1.00 39.34 107 GLU B O 1
ATOM 712 N N . ALA A 1 108 ? 67.189 -25.516 4.442 1.00 39.17 108 ALA B N 1
ATOM 713 C CA . ALA A 1 108 ? 65.853 -25.024 4.789 1.00 37.29 108 ALA B CA 1
ATOM 714 C C . ALA A 1 108 ? 64.842 -24.976 3.651 1.00 35.21 108 ALA B C 1
ATOM 715 O O . ALA A 1 108 ? 64.081 -24.017 3.522 1.00 35.36 108 ALA B O 1
ATOM 717 N N . ASN A 1 109 ? 64.826 -26.020 2.838 1.00 33.89 109 ASN B N 1
ATOM 718 C CA . ASN A 1 109 ? 63.882 -26.127 1.728 1.00 32.96 109 ASN B CA 1
ATOM 719 C C . ASN A 1 109 ? 62.434 -26.246 2.227 1.00 33.18 109 ASN B C 1
ATOM 720 O O . ASN A 1 109 ? 62.179 -26.948 3.202 1.00 32.92 109 ASN B O 1
ATOM 725 N N . GLY A 1 110 ? 61.499 -25.577 1.551 1.00 33.16 110 GLY B N 1
ATOM 726 C CA . GLY A 1 110 ? 60.068 -25.652 1.884 1.00 33.86 110 GLY B CA 1
ATOM 727 C C . GLY A 1 110 ? 59.709 -25.523 3.344 1.00 34.59 110 GLY B C 1
ATOM 728 O O . GLY A 1 110 ? 58.895 -26.278 3.862 1.00 35.71 110 GLY B O 1
ATOM 729 N N . ALA A 1 111 ? 60.322 -24.543 3.996 1.00 34.63 111 ALA B N 1
ATOM 730 C CA . ALA A 1 111 ? 60.118 -24.285 5.405 1.00 34.77 111 ALA B CA 1
ATOM 731 C C . ALA A 1 111 ? 59.250 -23.054 5.650 1.00 35.23 111 ALA B C 1
ATOM 732 O O . ALA A 1 111 ? 59.183 -22.551 6.772 1.00 35.38 111 ALA B O 1
ATOM 734 N N . ASN A 1 112 ? 58.597 -22.578 4.595 1.00 35.26 112 ASN B N 1
ATOM 735 C CA . ASN A 1 112 ? 57.731 -21.390 4.642 1.00 35.84 112 ASN B CA 1
ATOM 736 C C . ASN A 1 112 ? 58.347 -20.133 5.289 1.00 35.08 112 ASN B C 1
ATOM 737 O O . ASN A 1 112 ? 57.653 -19.377 5.981 1.00 34.41 112 ASN B O 1
ATOM 742 N N . ILE A 1 113 ? 59.645 -19.937 5.042 1.00 34.58 113 ILE B N 1
ATOM 743 C CA . ILE A 1 113 ? 60.397 -18.780 5.525 1.00 34.81 113 ILE B CA 1
ATOM 744 C C . ILE A 1 113 ? 60.020 -17.553 4.679 1.00 34.44 113 ILE B C 1
ATOM 745 O O . ILE A 1 113 ? 60.076 -17.599 3.460 1.00 33.52 113 ILE B O 1
ATOM 750 N N . THR A 1 114 ? 59.669 -16.463 5.345 1.00 35.21 114 THR B N 1
ATOM 751 C CA . THR A 1 114 ? 59.296 -15.218 4.700 1.00 35.75 114 THR B CA 1
ATOM 752 C C . THR A 1 114 ? 60.394 -14.175 4.818 1.00 37.33 114 THR B C 1
ATOM 753 O O . THR A 1 114 ? 60.400 -13.220 4.045 1.00 39.42 114 THR B O 1
ATOM 757 N N . VAL A 1 115 ? 61.303 -14.337 5.783 1.00 38.31 115 VAL B N 1
ATOM 758 C CA . VAL A 1 115 ? 62.416 -13.396 5.992 1.00 39.47 115 VAL B CA 1
ATOM 759 C C . VAL A 1 115 ? 63.622 -14.160 6.488 1.00 40.60 115 VAL B C 1
ATOM 760 O O . VAL A 1 115 ? 63.529 -14.884 7.493 1.00 41.13 115 VAL B O 1
ATOM 764 N N . PHE A 1 116 ? 64.747 -13.979 5.798 1.00 41.21 116 PHE B N 1
ATOM 765 C CA . PHE A 1 116 ? 66.011 -14.591 6.177 1.00 41.79 116 PHE B CA 1
ATOM 766 C C . PHE A 1 116 ? 66.875 -13.384 6.548 1.00 42.39 116 PHE B C 1
ATOM 767 O O . PHE A 1 116 ? 67.443 -12.749 5.672 1.00 41.33 116 PHE B O 1
ATOM 775 N N . PRO A 1 117 ? 66.996 -13.076 7.857 1.00 44.93 117 PRO B N 1
ATOM 776 C CA . PRO A 1 117 ? 67.729 -11.869 8.270 1.00 46.80 117 PRO B CA 1
ATOM 777 C C . PRO A 1 117 ? 69.245 -11.897 8.121 1.00 47.55 117 PRO B C 1
ATOM 778 O O . PRO A 1 117 ? 69.864 -12.969 7.992 1.00 46.83 117 PRO B O 1
ATOM 782 N N . ASP A 1 118 ? 69.805 -10.690 8.129 1.00 48.26 118 ASP B N 1
ATOM 783 C CA . ASP A 1 118 ? 71.234 -10.489 8.060 1.00 49.36 118 ASP B CA 1
ATOM 784 C C . ASP A 1 118 ? 71.699 -10.989 9.430 1.00 49.82 118 ASP B C 1
ATOM 785 O O . ASP A 1 118 ? 71.157 -10.603 10.476 1.00 48.54 118 ASP B O 1
ATOM 790 N N . ALA A 1 119 ? 72.678 -11.881 9.402 1.00 49.77 119 ALA B N 1
ATOM 791 C CA . ALA A 1 119 ? 73.183 -12.503 10.609 1.00 50.40 119 ALA B CA 1
ATOM 792 C C . ALA A 1 119 ? 74.647 -12.833 10.461 1.00 51.44 119 ALA B C 1
ATOM 793 O O . ALA A 1 119 ? 75.119 -13.170 9.374 1.00 52.00 119 ALA B O 1
ATOM 795 N N . ASN A 1 120 ? 75.344 -12.769 11.582 1.00 52.27 120 ASN B N 1
ATOM 796 C CA . ASN A 1 120 ? 76.766 -13.008 11.621 1.00 53.52 120 ASN B CA 1
ATOM 797 C C . ASN A 1 120 ? 77.168 -14.487 11.651 1.00 50.87 120 ASN B C 1
ATOM 798 O O . ASN A 1 120 ? 77.293 -15.069 12.712 1.00 51.34 120 ASN B O 1
ATOM 803 N N . TYR A 1 121 ? 77.368 -15.080 10.478 1.00 49.30 121 TYR B N 1
ATOM 804 C CA . TYR A 1 121 ? 77.803 -16.482 10.354 1.00 48.64 121 TYR B CA 1
ATOM 805 C C . TYR A 1 121 ? 79.091 -16.488 9.509 1.00 48.61 121 TYR B C 1
ATOM 806 O O . TYR A 1 121 ? 79.053 -16.640 8.293 1.00 47.07 121 TYR B O 1
ATOM 815 N N . PRO A 1 122 ? 80.240 -16.314 10.160 1.00 51.46 122 PRO B N 1
ATOM 816 C CA . PRO A 1 122 ? 81.528 -16.281 9.455 1.00 53.50 122 PRO B CA 1
ATOM 817 C C . PRO A 1 122 ? 81.841 -17.504 8.599 1.00 54.23 122 PRO B C 1
ATOM 818 O O . PRO A 1 122 ? 82.348 -17.362 7.485 1.00 56.60 122 PRO B O 1
ATOM 822 N N . ASN A 1 123 ? 81.527 -18.683 9.127 1.00 53.88 123 ASN B N 1
ATOM 823 C CA . ASN A 1 123 ? 81.812 -19.953 8.472 1.00 53.18 123 ASN B CA 1
ATOM 824 C C . ASN A 1 123 ? 80.743 -20.467 7.525 1.00 51.78 123 ASN B C 1
ATOM 825 O O . ASN A 1 123 ? 80.911 -21.540 6.948 1.00 51.53 123 ASN B O 1
ATOM 830 N N . LEU A 1 124 ? 79.659 -19.718 7.349 1.00 50.89 124 LEU B N 1
ATOM 831 C CA . LEU A 1 124 ? 78.582 -20.162 6.473 1.00 49.79 124 LEU B CA 1
ATOM 832 C C . LEU A 1 124 ? 79.106 -20.266 5.033 1.00 50.30 124 LEU B C 1
ATOM 833 O O . LEU A 1 124 ? 79.624 -19.303 4.471 1.00 53.01 124 LEU B O 1
ATOM 838 N N . THR A 1 125 ? 78.956 -21.454 4.466 1.00 49.57 125 THR B N 1
ATOM 839 C CA . THR A 1 125 ? 79.423 -21.800 3.130 1.00 49.97 125 THR B CA 1
ATOM 840 C C . THR A 1 125 ? 78.300 -22.130 2.148 1.00 47.56 125 THR B C 1
ATOM 841 O O . THR A 1 125 ? 78.427 -21.857 0.946 1.00 46.75 125 THR B O 1
ATOM 845 N N . ASN A 1 126 ? 77.217 -22.714 2.652 1.00 45.61 126 ASN B N 1
ATOM 846 C CA . ASN A 1 126 ? 76.113 -23.110 1.811 1.00 44.72 126 ASN B CA 1
ATOM 847 C C . ASN A 1 126 ? 74.769 -22.828 2.445 1.00 43.52 126 ASN B C 1
ATOM 848 O O . ASN A 1 126 ? 74.609 -22.993 3.633 1.00 44.31 126 ASN B O 1
ATOM 853 N N . VAL A 1 127 ? 73.791 -22.439 1.641 1.00 43.11 127 VAL B N 1
ATOM 854 C CA . VAL A 1 127 ? 72.458 -22.144 2.144 1.00 43.22 127 VAL B CA 1
ATOM 855 C C . VAL A 1 127 ? 71.421 -22.581 1.096 1.00 41.91 127 VAL B C 1
ATOM 856 O O . VAL A 1 127 ? 71.513 -22.172 -0.042 1.00 42.69 127 VAL B O 1
ATOM 860 N N . ASP A 1 128 ? 70.479 -23.449 1.478 1.00 42.68 128 ASP B N 1
ATOM 861 C CA . ASP A 1 128 ? 69.395 -23.960 0.600 1.00 43.07 128 ASP B CA 1
ATOM 862 C C . ASP A 1 128 ? 68.065 -23.382 1.109 1.00 42.28 128 ASP B C 1
ATOM 863 O O . ASP A 1 128 ? 67.458 -23.911 2.038 1.00 41.48 128 ASP B O 1
ATOM 868 N N . LEU A 1 129 ? 67.635 -22.284 0.490 1.00 42.04 129 LEU B N 1
ATOM 869 C CA . LEU A 1 129 ? 66.400 -21.584 0.845 1.00 41.57 129 LEU B CA 1
ATOM 870 C C . LEU A 1 129 ? 65.357 -21.703 -0.260 1.00 40.20 129 LEU B C 1
ATOM 871 O O . LEU A 1 129 ? 64.445 -20.888 -0.371 1.00 40.19 129 LEU B O 1
ATOM 876 N N . SER A 1 130 ? 65.483 -22.747 -1.063 1.00 39.22 130 SER B N 1
ATOM 877 C CA . SER A 1 130 ? 64.554 -22.978 -2.143 1.00 38.27 130 SER B CA 1
ATOM 878 C C . SER A 1 130 ? 63.159 -23.357 -1.622 1.00 37.80 130 SER B C 1
ATOM 879 O O . SER A 1 130 ? 63.029 -24.003 -0.594 1.00 37.37 130 SER B O 1
ATOM 882 N N . GLN A 1 131 ? 62.131 -22.928 -2.346 1.00 37.33 131 GLN B N 1
ATOM 883 C CA . GLN A 1 131 ? 60.744 -23.234 -2.035 1.00 37.22 131 GLN B CA 1
ATOM 884 C C . GLN A 1 131 ? 60.183 -22.636 -0.763 1.00 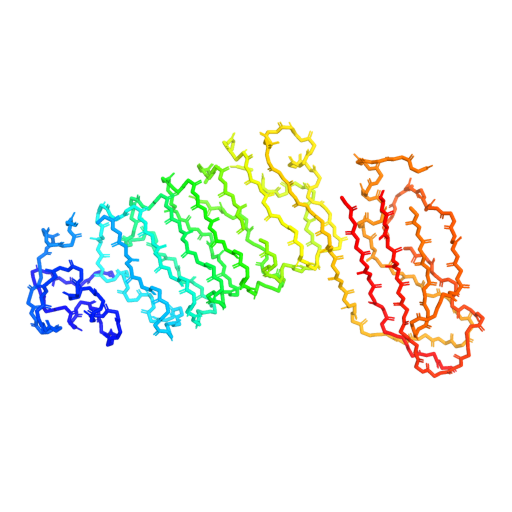37.60 131 GLN B C 1
ATOM 885 O O . GLN A 1 131 ? 59.280 -23.190 -0.123 1.00 36.69 131 GLN B O 1
ATOM 891 N N . ASN A 1 132 ? 60.725 -21.477 -0.416 1.00 37.47 132 ASN B N 1
ATOM 892 C CA . ASN A 1 132 ? 60.258 -20.715 0.726 1.00 37.44 132 ASN B CA 1
ATOM 893 C C . ASN A 1 132 ? 59.296 -19.655 0.163 1.00 36.53 132 ASN B C 1
ATOM 894 O O . ASN A 1 132 ? 58.755 -19.852 -0.926 1.00 34.26 132 ASN B O 1
ATOM 899 N N . ASN A 1 133 ? 59.067 -18.558 0.873 1.00 36.57 133 ASN B N 1
ATOM 900 C CA . ASN A 1 133 ? 58.113 -17.584 0.389 1.00 37.77 133 ASN B CA 1
ATOM 901 C C . ASN A 1 133 ? 58.443 -16.185 0.865 1.00 37.01 133 ASN B C 1
ATOM 902 O O . ASN A 1 133 ? 57.725 -15.599 1.694 1.00 36.28 133 ASN B O 1
ATOM 907 N N . PHE A 1 134 ? 59.524 -15.654 0.296 1.00 36.34 134 PHE B N 1
ATOM 908 C CA . PHE A 1 134 ? 60.030 -14.330 0.648 1.00 37.12 134 PHE B CA 1
ATOM 909 C C . PHE A 1 134 ? 59.200 -13.134 0.241 1.00 37.75 134 PHE B C 1
ATOM 910 O O . PHE A 1 134 ? 59.236 -12.124 0.939 1.00 38.39 134 PHE B O 1
ATOM 918 N N . GLY A 1 135 ? 58.452 -13.245 -0.857 1.00 38.82 135 GLY B N 1
ATOM 919 C CA . GLY A 1 135 ? 57.654 -12.134 -1.357 1.00 39.45 135 GLY B CA 1
ATOM 920 C C . GLY A 1 135 ? 58.665 -11.056 -1.691 1.00 41.46 135 GLY B C 1
ATOM 921 O O . GLY A 1 135 ? 59.680 -11.333 -2.350 1.00 40.60 135 GLY B O 1
ATOM 922 N N . PHE A 1 136 ? 58.437 -9.841 -1.196 1.00 44.10 136 PHE B N 1
ATOM 923 C CA . PHE A 1 136 ? 59.372 -8.727 -1.458 1.00 46.20 136 PHE B CA 1
ATOM 924 C C . PHE A 1 136 ? 60.598 -8.654 -0.540 1.00 46.31 136 PHE B C 1
ATOM 925 O O . PHE A 1 136 ? 61.451 -7.781 -0.735 1.00 48.92 136 PHE B O 1
ATOM 933 N N . ASN A 1 137 ? 60.707 -9.568 0.426 1.00 44.71 137 ASN B N 1
ATOM 934 C CA . ASN A 1 137 ? 61.841 -9.591 1.355 1.00 44.27 137 ASN B CA 1
ATOM 935 C C . ASN A 1 137 ? 63.078 -10.296 0.796 1.00 44.05 137 ASN B C 1
ATOM 936 O O . ASN A 1 137 ? 63.437 -11.390 1.226 1.00 43.91 137 ASN B O 1
ATOM 941 N N . ILE A 1 138 ? 63.732 -9.644 -0.156 1.00 45.26 138 ILE B N 1
ATOM 942 C CA . ILE A 1 138 ? 64.936 -10.178 -0.778 1.00 45.13 138 ILE B CA 1
ATOM 943 C C . ILE A 1 138 ? 66.091 -10.079 0.232 1.00 45.28 138 ILE B C 1
ATOM 944 O O . ILE A 1 138 ? 66.378 -8.984 0.707 1.00 44.65 138 ILE B O 1
ATOM 949 N N . PRO A 1 139 ? 66.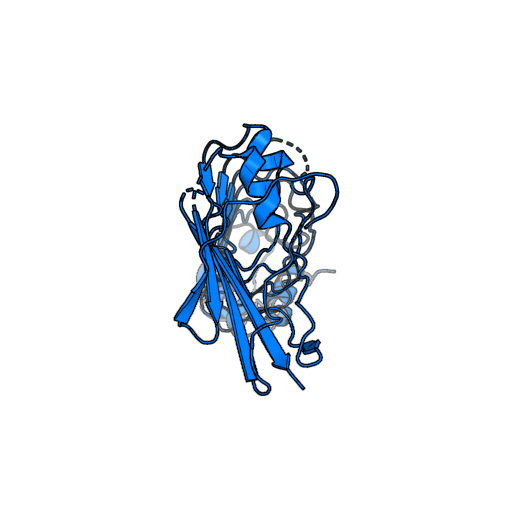744 -11.214 0.580 1.00 45.41 139 PRO B N 1
ATOM 950 C CA . PRO A 1 139 ? 67.850 -11.126 1.522 1.00 45.07 139 PRO B CA 1
ATOM 951 C C . PRO A 1 139 ? 69.170 -10.700 0.863 1.00 46.33 139 PRO B C 1
ATOM 952 O O . PRO A 1 139 ? 69.440 -11.073 -0.273 1.00 44.61 139 PRO B O 1
ATOM 956 N N . LYS A 1 140 ? 69.973 -9.925 1.596 1.00 49.43 140 LYS B N 1
ATOM 957 C CA . LYS A 1 140 ? 71.288 -9.439 1.146 1.00 51.73 140 LYS B CA 1
ATOM 958 C C . LYS A 1 140 ? 72.467 -10.259 1.697 1.00 49.87 140 LYS B C 1
ATOM 959 O O . LYS A 1 140 ? 73.594 -10.114 1.231 1.00 50.68 140 LYS B O 1
ATOM 965 N N . PHE A 1 141 ? 72.203 -11.101 2.689 1.00 48.32 141 PHE B N 1
ATOM 966 C CA . PHE A 1 141 ? 73.224 -11.956 3.316 1.00 48.19 141 PHE B CA 1
ATOM 967 C C . PHE A 1 141 ? 74.370 -11.181 3.991 1.00 50.51 141 PHE B C 1
ATOM 968 O O . PHE A 1 141 ? 75.542 -11.556 3.862 1.00 54.45 141 PHE B O 1
ATOM 976 N N . VAL A 1 142 ? 74.043 -10.093 4.693 1.00 50.17 142 VAL B N 1
ATOM 977 C CA . VAL A 1 142 ? 75.068 -9.319 5.404 1.00 52.45 142 VAL B CA 1
ATOM 978 C C . VAL A 1 142 ? 75.418 -10.162 6.632 1.00 52.20 142 VAL B C 1
ATOM 979 O O . VAL A 1 142 ? 74.529 -10.615 7.359 1.00 50.79 142 VAL B O 1
ATOM 983 N N . GLY A 1 143 ? 76.720 -10.365 6.828 1.00 53.30 143 GLY B N 1
ATOM 984 C CA . GLY A 1 143 ? 77.260 -11.199 7.901 1.00 53.50 143 GLY B CA 1
ATOM 985 C C . GLY A 1 143 ? 77.674 -12.586 7.393 1.00 52.58 143 GLY B C 1
ATOM 986 O O . GLY A 1 143 ? 78.343 -13.325 8.113 1.00 53.35 143 GLY B O 1
ATOM 995 N N . GLU A 1 145 ? 79.486 -13.180 4.428 1.00 53.26 145 GLU B N 1
ATOM 996 C CA . GLU A 1 145 ? 80.418 -12.884 3.331 1.00 54.23 145 GLU B CA 1
ATOM 997 C C . GLU A 1 145 ? 81.199 -14.084 2.770 1.00 52.98 145 GLU B C 1
ATOM 998 O O . GLU A 1 145 ? 81.746 -14.005 1.671 1.00 54.82 145 GLU B O 1
ATOM 1004 N N . GLY A 1 146 ? 81.238 -15.186 3.510 1.00 50.79 146 GLY B N 1
ATOM 1005 C CA . GLY A 1 146 ? 81.946 -16.388 3.083 1.00 49.86 146 GLY B CA 1
ATOM 1006 C C . GLY A 1 146 ? 81.166 -17.369 2.233 1.00 48.21 146 GLY B C 1
ATOM 1007 O O . GLY A 1 146 ? 81.730 -18.376 1.820 1.00 47.55 146 GLY B O 1
ATOM 1008 N N . LEU A 1 147 ? 79.886 -17.086 1.967 1.00 46.99 147 LEU B N 1
ATOM 1009 C CA . LEU A 1 147 ? 79.047 -17.974 1.152 1.00 45.74 147 LEU B CA 1
ATOM 1010 C C . LEU A 1 147 ? 79.628 -18.380 -0.207 1.00 46.21 147 LEU B C 1
ATOM 1011 O O . LEU A 1 147 ? 80.163 -17.543 -0.944 1.00 46.99 147 LEU B O 1
ATOM 1016 N N . VAL A 1 148 ? 79.516 -19.673 -0.510 1.00 45.49 148 VAL B N 1
ATOM 1017 C CA . VAL A 1 148 ? 79.994 -20.240 -1.768 1.00 46.31 148 VAL B CA 1
ATOM 1018 C C . VAL A 1 148 ? 78.819 -20.565 -2.678 1.00 45.34 148 VAL B C 1
ATOM 1019 O O . VAL A 1 148 ? 78.913 -20.368 -3.885 1.00 46.24 148 VAL B O 1
ATOM 1023 N N . SER A 1 149 ? 77.727 -21.064 -2.111 1.00 44.88 149 SER B N 1
ATOM 1024 C CA . SER A 1 149 ? 76.554 -21.403 -2.915 1.00 44.60 149 SER B CA 1
ATOM 1025 C C . SER A 1 149 ? 75.240 -21.088 -2.213 1.00 43.42 149 SER B C 1
ATOM 1026 O O . SER A 1 149 ? 75.041 -21.441 -1.058 1.00 42.17 149 SER B O 1
ATOM 1029 N N . ILE A 1 150 ? 74.362 -20.430 -2.968 1.00 44.28 150 ILE B N 1
ATOM 1030 C CA . ILE A 1 150 ? 73.035 -20.001 -2.558 1.00 43.46 150 ILE B CA 1
ATOM 1031 C C . ILE A 1 150 ? 71.985 -20.577 -3.490 1.00 43.00 150 ILE B C 1
ATOM 1032 O O . ILE A 1 150 ? 72.070 -20.429 -4.709 1.00 42.22 150 ILE B O 1
ATOM 1037 N N . ASN A 1 151 ? 70.982 -21.218 -2.910 1.00 43.00 151 ASN B N 1
ATOM 1038 C CA . ASN A 1 151 ? 69.896 -21.767 -3.691 1.00 42.40 151 ASN B CA 1
ATOM 1039 C C . ASN A 1 151 ? 68.597 -21.131 -3.208 1.00 41.40 151 ASN B C 1
ATOM 1040 O O . ASN A 1 151 ? 68.238 -21.291 -2.039 1.00 41.02 151 ASN B O 1
ATOM 1053 N N . GLU A 1 153 ? 65.747 -21.261 -5.459 1.00 38.72 153 GLU B N 1
ATOM 1054 C CA . GLU A 1 153 ? 64.877 -21.680 -6.540 1.00 38.40 153 GLU B CA 1
ATOM 1055 C C . GLU A 1 153 ? 63.451 -21.744 -6.065 1.00 37.04 153 GLU B C 1
ATOM 1056 O O . GLU A 1 153 ? 63.182 -22.295 -5.009 1.00 36.16 153 GLU B O 1
ATOM 1062 N N . ASN A 1 154 ? 62.544 -21.170 -6.845 1.00 36.99 154 ASN B N 1
ATOM 1063 C CA . ASN A 1 154 ? 61.122 -21.224 -6.552 1.00 37.53 154 ASN B CA 1
ATOM 1064 C C . ASN A 1 154 ? 60.784 -20.809 -5.106 1.00 37.30 154 ASN B C 1
ATOM 1065 O O . ASN A 1 154 ? 59.993 -21.451 -4.440 1.00 38.62 154 ASN B O 1
ATOM 1070 N N . ALA A 1 155 ? 61.387 -19.721 -4.644 1.00 36.83 155 ALA B N 1
ATOM 1071 C CA . ALA A 1 155 ? 61.211 -19.219 -3.276 1.00 36.98 155 ALA B CA 1
ATOM 1072 C C . ALA A 1 155 ? 60.337 -17.964 -3.133 1.00 37.13 155 ALA B C 1
ATOM 1073 O O . ALA A 1 155 ? 60.416 -17.277 -2.110 1.00 38.18 155 ALA B O 1
ATOM 1075 N N . GLY A 1 156 ? 59.532 -17.649 -4.142 1.00 37.16 156 GLY B N 1
ATOM 1076 C CA . GLY A 1 156 ? 58.675 -16.457 -4.098 1.00 37.42 156 GLY B CA 1
ATOM 1077 C C . GLY A 1 156 ? 59.351 -15.086 -4.147 1.00 37.26 156 GLY B C 1
ATOM 1078 O O . GLY A 1 156 ? 58.696 -14.079 -3.837 1.00 35.33 156 GLY B O 1
ATOM 1079 N N . LEU A 1 157 ? 60.636 -15.021 -4.532 1.00 37.93 157 LEU B N 1
ATOM 1080 C CA . LEU A 1 157 ? 61.338 -13.717 -4.589 1.00 39.88 157 LEU B CA 1
ATOM 1081 C C . LEU A 1 157 ? 60.607 -12.842 -5.577 1.00 39.86 157 LEU B C 1
ATOM 1082 O O . LEU A 1 157 ? 60.386 -13.241 -6.715 1.00 39.18 157 LEU B O 1
ATOM 1087 N N . SER A 1 158 ? 60.244 -11.648 -5.135 1.00 40.22 158 SER B N 1
ATOM 1088 C CA . SER A 1 158 ? 59.440 -10.773 -5.944 1.00 40.72 158 SER B CA 1
ATOM 1089 C C . SER A 1 158 ? 59.904 -9.343 -6.034 1.00 41.38 158 SER B C 1
ATOM 1090 O O . SER A 1 158 ? 60.632 -8.841 -5.168 1.00 41.78 158 SER B O 1
ATOM 1093 N N . GLY A 1 159 ? 59.435 -8.692 -7.095 1.00 41.40 159 GLY B N 1
ATOM 1094 C CA . GLY A 1 159 ? 59.712 -7.293 -7.338 1.00 41.89 159 GLY B CA 1
ATOM 1095 C C . GLY A 1 159 ? 61.027 -7.003 -8.004 1.00 41.93 159 GLY B C 1
ATOM 1096 O O . GLY A 1 159 ? 61.590 -7.844 -8.701 1.00 41.46 159 GLY B O 1
ATOM 1097 N N . TYR A 1 160 ? 61.496 -5.786 -7.775 1.00 42.52 160 TYR B N 1
ATOM 1098 C CA . TYR A 1 160 ? 62.731 -5.296 -8.331 1.00 44.42 160 TYR B CA 1
ATOM 1099 C C . TYR A 1 160 ? 63.932 -5.535 -7.416 1.00 45.33 160 TYR B C 1
ATOM 1100 O O . TYR A 1 160 ? 63.817 -5.401 -6.207 1.00 45.29 160 TYR B O 1
ATOM 1109 N N . ILE A 1 161 ? 65.072 -5.892 -8.008 1.00 47.72 161 ILE B N 1
ATOM 1110 C CA . ILE A 1 161 ? 66.324 -6.049 -7.259 1.00 49.85 161 ILE B CA 1
ATOM 1111 C C . ILE A 1 161 ? 67.421 -5.284 -7.987 1.00 50.60 161 ILE B C 1
ATOM 1112 O O . ILE A 1 161 ? 67.482 -5.280 -9.218 1.00 49.81 161 ILE B O 1
ATOM 1117 N N . ALA A 1 162 ? 68.278 -4.645 -7.201 1.00 51.83 162 ALA B N 1
ATOM 1118 C CA . ALA A 1 162 ? 69.351 -3.827 -7.723 1.00 54.15 162 ALA B CA 1
ATOM 1119 C C . ALA A 1 162 ? 70.384 -4.595 -8.543 1.00 56.34 162 ALA B C 1
ATOM 1120 O O . ALA A 1 162 ? 70.608 -5.782 -8.330 1.00 56.66 162 ALA B O 1
ATOM 1122 N N . GLU A 1 163 ? 70.988 -3.893 -9.499 1.00 60.32 163 GLU B N 1
ATOM 1123 C CA . GLU A 1 163 ? 72.025 -4.460 -10.343 1.00 62.60 163 GLU B CA 1
ATOM 1124 C C . GLU A 1 163 ? 73.219 -4.887 -9.493 1.00 62.13 163 GLU B C 1
ATOM 1125 O O . GLU A 1 163 ? 73.827 -5.910 -9.772 1.00 60.22 163 GLU B O 1
ATOM 1131 N N . ASP A 1 164 ? 73.509 -4.118 -8.443 1.00 64.92 164 ASP B N 1
ATOM 1132 C CA . ASP A 1 164 ? 74.671 -4.369 -7.556 1.00 69.26 164 ASP B CA 1
ATOM 1133 C C . ASP A 1 164 ? 74.523 -5.281 -6.304 1.00 68.63 164 ASP B C 1
ATOM 1134 O O . ASP A 1 164 ? 75.490 -5.413 -5.536 1.00 69.19 164 ASP B O 1
ATOM 1139 N N . ILE A 1 165 ? 73.379 -5.932 -6.086 1.00 66.02 165 ILE B N 1
ATOM 1140 C CA . ILE A 1 165 ? 73.311 -6.799 -4.903 1.00 65.48 165 ILE B CA 1
ATOM 1141 C C . ILE A 1 165 ? 74.134 -8.069 -5.111 1.00 62.87 165 ILE B C 1
ATOM 1142 O O . ILE A 1 165 ? 74.401 -8.493 -6.244 1.00 62.75 165 ILE B O 1
ATOM 1147 N N . TRP A 1 166 ? 74.511 -8.652 -3.981 1.00 58.64 166 TRP B N 1
ATOM 1148 C CA . TRP A 1 166 ? 75.292 -9.867 -3.897 1.00 55.74 166 TRP B CA 1
ATOM 1149 C C . TRP A 1 166 ? 76.721 -9.747 -4.479 1.00 56.74 166 TRP B C 1
ATOM 1150 O O . TRP A 1 166 ? 77.288 -10.711 -5.015 1.00 55.17 166 TRP B O 1
ATOM 1169 N N . ASN A 1 168 ? 79.116 -8.587 -2.449 1.00 63.19 168 ASN B N 1
ATOM 1170 C CA . ASN A 1 168 ? 79.852 -8.565 -1.194 1.00 64.73 168 ASN B CA 1
ATOM 1171 C C . ASN A 1 168 ? 80.350 -9.977 -0.766 1.00 62.47 168 ASN B C 1
ATOM 1172 O O . ASN A 1 168 ? 80.793 -10.141 0.370 1.00 60.89 168 ASN B O 1
ATOM 1185 N N . PRO A 1 170 ? 82.995 -12.608 -2.045 1.00 59.15 170 PRO B N 1
ATOM 1186 C CA . PRO A 1 170 ? 84.079 -12.971 -2.979 1.00 60.36 170 PRO B CA 1
ATOM 1187 C C . PRO A 1 170 ? 84.264 -14.434 -3.383 1.00 59.97 170 PRO B C 1
ATOM 1188 O O . PRO A 1 170 ? 84.967 -14.693 -4.361 1.00 61.53 170 PRO B O 1
ATOM 1192 N N . ASN A 1 171 ? 83.658 -15.374 -2.664 1.00 58.91 171 ASN B N 1
ATOM 1193 C CA . ASN A 1 171 ? 83.811 -16.798 -3.008 1.00 58.43 171 ASN B CA 1
ATOM 1194 C C . ASN A 1 171 ? 82.573 -17.445 -3.586 1.00 56.09 171 ASN B C 1
ATOM 1195 O O . ASN A 1 171 ? 82.617 -18.621 -3.945 1.00 56.57 171 ASN B O 1
ATOM 1200 N N . LEU A 1 172 ? 81.493 -16.668 -3.697 1.00 54.40 172 LEU B N 1
ATOM 1201 C CA . LEU A 1 172 ? 80.229 -17.145 -4.240 1.00 52.55 172 LEU B CA 1
ATOM 1202 C C . LEU A 1 172 ? 80.506 -17.727 -5.616 1.00 53.68 172 LEU B C 1
ATOM 1203 O O . LEU A 1 172 ? 81.079 -17.047 -6.475 1.00 55.29 172 LEU B O 1
ATOM 1208 N N . ASP A 1 173 ? 80.127 -18.991 -5.797 1.00 53.38 173 ASP B N 1
ATOM 1209 C CA . ASP A 1 173 ? 80.361 -19.703 -7.050 1.00 54.67 173 ASP B CA 1
ATOM 1210 C C . ASP A 1 173 ? 79.100 -20.317 -7.656 1.00 52.93 173 ASP B C 1
ATOM 1211 O O . ASP A 1 173 ? 79.136 -20.773 -8.804 1.00 53.78 173 ASP B O 1
ATOM 1216 N N . SER A 1 174 ? 78.007 -20.359 -6.895 1.00 51.06 174 SER B N 1
ATOM 1217 C CA . SER A 1 174 ? 76.749 -20.917 -7.394 1.00 49.64 174 SER B CA 1
ATOM 1218 C C . SER A 1 174 ? 75.568 -20.110 -6.854 1.00 46.50 174 SER B C 1
ATOM 1219 O O . SER A 1 174 ? 75.434 -19.942 -5.648 1.00 43.68 174 SER B O 1
ATOM 1222 N N . LEU A 1 175 ? 74.721 -19.620 -7.757 1.00 45.37 175 LEU B N 1
ATOM 1223 C CA . LEU A 1 175 ? 73.557 -18.812 -7.389 1.00 44.78 175 LEU B CA 1
ATOM 1224 C C . LEU A 1 175 ? 72.359 -19.280 -8.210 1.00 43.57 175 LEU B C 1
ATOM 1225 O O . LEU A 1 175 ? 72.262 -18.966 -9.390 1.00 44.30 175 LEU B O 1
ATOM 1230 N N . ILE A 1 176 ? 71.449 -20.017 -7.577 1.00 42.99 176 ILE B N 1
ATOM 1231 C CA . ILE A 1 176 ? 70.271 -20.564 -8.250 1.00 42.98 176 ILE B CA 1
ATOM 1232 C C . ILE A 1 176 ? 69.057 -19.697 -7.913 1.00 41.95 176 ILE B C 1
ATOM 1233 O O . ILE A 1 176 ? 68.670 -19.608 -6.746 1.00 41.19 176 ILE B O 1
ATOM 1238 N N . LEU A 1 177 ? 68.463 -19.073 -8.934 1.00 41.93 177 LEU B N 1
ATOM 1239 C CA . LEU A 1 177 ? 67.301 -18.186 -8.763 1.00 41.32 177 LEU B CA 1
ATOM 1240 C C . LEU A 1 177 ? 66.137 -18.418 -9.733 1.00 39.95 177 LEU B C 1
ATOM 1241 O O . LEU A 1 177 ? 65.282 -17.540 -9.868 1.00 38.66 177 LEU B O 1
ATOM 1246 N N . ASN A 1 178 ? 66.087 -19.565 -10.410 1.00 38.97 178 ASN B N 1
ATOM 1247 C CA . ASN A 1 178 ? 64.964 -19.806 -11.321 1.00 38.44 178 ASN B CA 1
ATOM 1248 C C . ASN A 1 178 ? 63.627 -19.925 -10.593 1.00 38.08 178 ASN B C 1
ATOM 1249 O O . ASN A 1 178 ? 63.595 -20.114 -9.389 1.00 38.33 178 ASN B O 1
ATOM 1254 N N . GLU A 1 179 ? 62.542 -19.772 -11.345 1.00 39.09 179 GLU B N 1
ATOM 1255 C CA . GLU A 1 179 ? 61.155 -19.912 -10.869 1.00 39.63 179 GLU B CA 1
ATOM 1256 C C . GLU A 1 179 ? 60.680 -18.939 -9.788 1.00 39.51 179 GLU B C 1
ATOM 1257 O O . GLU A 1 179 ? 59.820 -19.264 -8.969 1.00 39.55 179 GLU B O 1
ATOM 1263 N N . ASN A 1 180 ? 61.230 -17.734 -9.816 1.00 39.50 180 ASN B N 1
ATOM 1264 C CA . ASN A 1 180 ? 60.863 -16.680 -8.880 1.00 39.79 180 ASN B CA 1
ATOM 1265 C C . ASN A 1 180 ? 59.943 -15.672 -9.583 1.00 40.51 180 ASN B C 1
ATOM 1266 O O . ASN A 1 180 ? 59.447 -15.973 -10.661 1.00 41.25 180 ASN B O 1
ATOM 1271 N N . HIS A 1 181 ? 59.699 -14.505 -8.980 1.00 40.53 181 HIS B N 1
ATOM 1272 C CA . HIS A 1 181 ? 58.792 -13.501 -9.548 1.00 40.86 181 HIS B CA 1
ATOM 1273 C C . HIS A 1 181 ? 59.446 -12.138 -9.653 1.00 41.12 181 HIS B C 1
ATOM 1274 O O . HIS A 1 181 ? 58.823 -11.101 -9.387 1.00 43.24 181 HIS B O 1
ATOM 1281 N N . LEU A 1 182 ? 60.707 -12.149 -10.048 1.00 40.71 182 LEU B N 1
ATOM 1282 C CA . LEU A 1 182 ? 61.494 -10.929 -10.198 1.00 40.70 182 LEU B CA 1
ATOM 1283 C C . LEU A 1 182 ? 61.227 -10.234 -11.543 1.00 40.92 182 LEU B C 1
ATOM 1284 O O . LEU A 1 182 ? 61.013 -10.902 -12.551 1.00 40.09 182 LEU B O 1
ATOM 1289 N N . ILE A 1 183 ? 61.242 -8.896 -11.537 1.00 40.99 183 ILE B N 1
ATOM 1290 C CA . ILE A 1 183 ? 61.010 -8.092 -12.743 1.00 42.09 183 ILE B CA 1
ATOM 1291 C C . ILE A 1 183 ? 62.291 -7.397 -13.174 1.00 43.03 183 ILE B C 1
ATOM 1292 O O . ILE A 1 183 ? 62.286 -6.514 -14.028 1.00 44.56 183 ILE B O 1
ATOM 1297 N N . SER A 1 184 ? 63.389 -7.833 -12.591 1.00 43.56 184 SER B N 1
ATOM 1298 C CA . SER A 1 184 ? 64.669 -7.230 -12.814 1.00 45.36 184 SER B CA 1
ATOM 1299 C C . SER A 1 184 ? 65.738 -8.303 -12.693 1.00 45.65 184 SER B C 1
ATOM 1300 O O . SER A 1 184 ? 65.476 -9.377 -12.148 1.00 44.83 184 SER B O 1
ATOM 1303 N N . ILE A 1 185 ? 66.935 -8.002 -13.188 1.00 45.98 185 ILE B N 1
ATOM 1304 C CA . ILE A 1 185 ? 68.045 -8.925 -13.140 1.00 46.75 185 ILE B CA 1
ATOM 1305 C C . ILE A 1 185 ? 69.197 -8.375 -12.288 1.00 49.12 185 ILE B C 1
ATOM 1306 O O . ILE A 1 185 ? 69.525 -7.183 -12.389 1.00 50.91 185 ILE B O 1
ATOM 1311 N N . PRO A 1 186 ? 69.809 -9.233 -11.436 1.00 50.01 186 PRO B N 1
ATOM 1312 C CA . PRO A 1 186 ? 70.994 -8.807 -10.687 1.00 52.23 186 PRO B CA 1
ATOM 1313 C C . PRO A 1 186 ? 72.169 -8.888 -11.679 1.00 54.61 186 PRO B C 1
ATOM 1314 O O . PRO A 1 186 ? 72.914 -9.861 -11.695 1.00 54.51 186 PRO B O 1
ATOM 1318 N N . GLU A 1 187 ? 72.305 -7.860 -12.510 1.00 57.62 187 GLU B N 1
ATOM 1319 C CA . GLU A 1 187 ? 73.337 -7.833 -13.548 1.00 60.38 187 GLU B CA 1
ATOM 1320 C C . GLU A 1 187 ? 74.786 -8.000 -13.136 1.00 60.04 187 GLU B C 1
ATOM 1321 O O . GLU A 1 187 ? 75.479 -8.846 -13.691 1.00 60.07 187 GLU B O 1
ATOM 1327 N N . ASP A 1 188 ? 75.243 -7.191 -12.186 1.00 59.43 188 ASP B N 1
ATOM 1328 C CA . ASP A 1 188 ? 76.645 -7.246 -11.766 1.00 60.12 188 ASP B CA 1
ATOM 1329 C C . ASP A 1 188 ? 77.180 -8.648 -11.503 1.00 59.46 188 ASP B C 1
ATOM 1330 O O . ASP A 1 188 ? 78.189 -9.042 -12.097 1.00 60.74 188 ASP B O 1
ATOM 1335 N N . ILE A 1 189 ? 76.490 -9.394 -10.641 1.00 57.41 189 ILE B N 1
ATOM 1336 C CA . ILE A 1 189 ? 76.926 -10.739 -10.271 1.00 57.02 189 ILE B CA 1
ATOM 1337 C C . ILE A 1 189 ? 76.963 -11.705 -11.464 1.00 57.43 189 ILE B C 1
ATOM 1338 O O . ILE A 1 189 ? 77.909 -12.493 -11.568 1.00 57.38 189 ILE B O 1
ATOM 1343 N N . PHE A 1 190 ? 75.975 -11.651 -12.365 1.00 57.09 190 PHE B N 1
ATOM 1344 C CA . PHE A 1 190 ? 76.010 -12.540 -13.532 1.00 58.11 190 PHE B CA 1
ATOM 1345 C C . PHE A 1 190 ? 77.097 -12.162 -14.537 1.00 60.35 190 PHE B C 1
ATOM 1346 O O . PHE A 1 190 ? 77.663 -13.039 -15.186 1.00 61.22 190 PHE B O 1
ATOM 1354 N N . LEU A 1 191 ? 77.388 -10.869 -14.655 1.00 61.80 191 LEU B N 1
ATOM 1355 C CA . LEU A 1 191 ? 78.413 -10.375 -15.586 1.00 63.86 191 LEU B CA 1
ATOM 1356 C C . LEU A 1 191 ? 79.839 -10.398 -15.042 1.00 65.22 191 LEU B C 1
ATOM 1357 O O . LEU A 1 191 ? 80.782 -10.255 -15.817 1.00 67.92 191 LEU B O 1
ATOM 1362 N N . SER A 1 192 ? 80.003 -10.566 -13.734 1.00 64.65 192 SER B N 1
ATOM 1363 C CA . SER A 1 192 ? 81.340 -10.597 -13.125 1.00 66.48 192 SER B CA 1
ATOM 1364 C C . SER A 1 192 ? 82.127 -11.859 -13.459 1.00 67.34 192 SER B C 1
ATOM 1365 O O . SER A 1 192 ? 83.338 -11.876 -13.309 1.00 66.89 192 SER B O 1
ATOM 1368 N N . GLN A 1 193 ? 81.422 -12.913 -13.869 1.00 68.48 193 GLN B N 1
ATOM 1369 C CA . GLN A 1 193 ? 82.021 -14.216 -14.225 1.00 70.58 193 GLN B CA 1
ATOM 1370 C C . GLN A 1 193 ? 82.556 -15.085 -13.044 1.00 69.23 193 GLN B C 1
ATOM 1371 O O . GLN A 1 193 ? 83.251 -16.076 -13.282 1.00 68.69 193 GLN B O 1
ATOM 1377 N N . GLN A 1 194 ? 82.225 -14.736 -11.794 1.00 67.18 194 GLN B N 1
ATOM 1378 C CA . GLN A 1 194 ? 82.653 -15.547 -10.635 1.00 67.35 194 GLN B CA 1
ATOM 1379 C C . GLN A 1 194 ? 81.934 -16.892 -10.601 1.00 65.08 194 GLN B C 1
ATOM 1380 O O . GLN A 1 194 ? 82.520 -17.933 -10.269 1.00 65.78 194 GLN B O 1
ATOM 1386 N N . LEU A 1 195 ? 80.646 -16.819 -10.927 1.00 61.83 195 LEU B N 1
ATOM 1387 C CA . LEU A 1 195 ? 79.739 -17.947 -10.883 1.00 60.06 195 LEU B CA 1
ATOM 1388 C C . LEU A 1 195 ? 79.953 -19.035 -11.925 1.00 61.16 195 LEU B C 1
ATOM 1389 O O . LEU A 1 195 ? 79.783 -18.798 -13.119 1.00 60.71 195 LEU B O 1
ATOM 1394 N N . GLY A 1 196 ? 80.307 -20.229 -11.445 1.00 62.40 196 GLY B N 1
ATOM 1395 C CA . GLY A 1 196 ? 80.490 -21.405 -12.294 1.00 63.94 196 GLY B CA 1
ATOM 1396 C C . GLY A 1 196 ? 79.141 -22.091 -12.541 1.00 63.09 196 GLY B C 1
ATOM 1397 O O . GLY A 1 196 ? 79.021 -22.908 -13.454 1.00 66.07 196 GLY B O 1
ATOM 1398 N N . THR A 1 197 ? 78.138 -21.764 -11.722 1.00 60.05 197 THR B N 1
ATOM 1399 C CA . THR A 1 197 ? 76.792 -22.317 -11.832 1.00 59.35 197 THR B CA 1
ATOM 1400 C C . THR A 1 197 ? 75.797 -21.178 -11.580 1.00 58.73 197 THR B C 1
ATOM 1401 O O . THR A 1 197 ? 75.930 -20.435 -10.609 1.00 59.70 197 THR B O 1
ATOM 1405 N N . HIS A 1 198 ? 74.799 -21.039 -12.442 1.00 57.69 198 HIS B N 1
ATOM 1406 C CA . HIS A 1 198 ? 73.809 -19.980 -12.285 1.00 57.23 198 HIS B CA 1
ATOM 1407 C C . HIS A 1 198 ? 72.523 -20.292 -13.056 1.00 54.41 198 HIS B C 1
ATOM 1408 O O . HIS A 1 198 ? 72.533 -20.951 -14.097 1.00 55.00 198 HIS B O 1
ATOM 1415 N N . SER A 1 199 ? 71.417 -19.784 -12.549 1.00 50.60 199 SER B N 1
ATOM 1416 C CA . SER A 1 199 ? 70.144 -19.998 -13.181 1.00 47.98 199 SER B CA 1
ATOM 1417 C C . SER A 1 199 ? 69.221 -18.842 -12.865 1.00 44.87 199 SER B C 1
ATOM 1418 O O . SER A 1 199 ? 69.149 -18.399 -11.719 1.00 44.31 199 SER B O 1
ATOM 1421 N N . PHE A 1 200 ? 68.520 -18.349 -13.879 1.00 43.60 200 PHE B N 1
ATOM 1422 C CA . PHE A 1 200 ? 67.597 -17.251 -13.672 1.00 42.86 200 PHE B CA 1
ATOM 1423 C C . PHE A 1 200 ? 66.314 -17.465 -14.471 1.00 42.15 200 PHE B C 1
ATOM 1424 O O . PHE A 1 200 ? 65.479 -16.583 -14.552 1.00 43.65 200 PHE B O 1
ATOM 1432 N N . ALA A 1 201 ? 66.131 -18.667 -15.007 1.00 41.45 201 ALA B N 1
ATOM 1433 C CA . ALA A 1 201 ? 64.967 -18.982 -15.836 1.00 41.09 201 ALA B CA 1
ATOM 1434 C C . ALA A 1 201 ? 63.599 -18.821 -15.173 1.00 39.97 201 ALA B C 1
ATOM 1435 O O . ALA A 1 201 ? 63.485 -18.795 -13.974 1.00 40.07 201 ALA B O 1
ATOM 1437 N N . ASN A 1 202 ? 62.570 -18.674 -15.996 1.00 40.40 202 ASN B N 1
ATOM 1438 C CA . ASN A 1 202 ? 61.185 -18.572 -15.554 1.00 39.91 202 ASN B CA 1
ATOM 1439 C C . ASN A 1 202 ? 60.855 -17.574 -14.445 1.00 38.07 202 ASN B C 1
ATOM 1440 O O . ASN A 1 202 ? 60.590 -17.962 -13.324 1.00 38.36 202 ASN B O 1
ATOM 1445 N N . GLN A 1 203 ? 60.884 -16.289 -14.754 1.00 37.66 203 GLN B N 1
ATOM 1446 C CA . GLN A 1 203 ? 60.495 -15.261 -13.781 1.00 37.05 203 GLN B CA 1
ATOM 1447 C C . GLN A 1 203 ? 59.090 -14.880 -14.207 1.00 37.55 203 GLN B C 1
ATOM 1448 O O . GLN A 1 203 ? 58.873 -14.561 -15.376 1.00 40.32 203 GLN B O 1
ATOM 1454 N N . THR A 1 204 ? 58.127 -14.934 -13.293 1.00 36.88 204 THR B N 1
ATOM 1455 C CA . THR A 1 204 ? 56.734 -14.617 -13.634 1.00 37.23 204 THR B CA 1
ATOM 1456 C C . THR A 1 204 ? 56.119 -13.724 -12.599 1.00 37.20 204 THR B C 1
ATOM 1457 O O . THR A 1 204 ? 56.367 -13.909 -11.422 1.00 36.82 204 THR B O 1
ATOM 1461 N N . ALA A 1 205 ? 55.308 -12.762 -13.018 1.00 38.30 205 ALA B N 1
ATOM 1462 C CA . ALA A 1 205 ? 54.694 -11.863 -12.054 1.00 39.07 205 ALA B CA 1
ATOM 1463 C C . ALA A 1 205 ? 53.416 -11.241 -12.533 1.00 40.16 205 ALA B C 1
ATOM 1464 O O . ALA A 1 205 ? 53.292 -10.884 -13.692 1.00 41.87 205 ALA B O 1
ATOM 1466 N N . THR A 1 206 ? 52.469 -11.120 -11.618 1.00 41.17 206 THR B N 1
ATOM 1467 C CA . THR A 1 206 ? 51.190 -10.491 -11.896 1.00 42.89 206 THR B CA 1
ATOM 1468 C C . THR A 1 206 ? 51.240 -9.148 -11.179 1.00 42.72 206 THR B C 1
ATOM 1469 O O . THR A 1 206 ? 51.297 -9.092 -9.948 1.00 42.67 206 THR B O 1
ATOM 1473 N N . TYR A 1 207 ? 51.253 -8.070 -11.95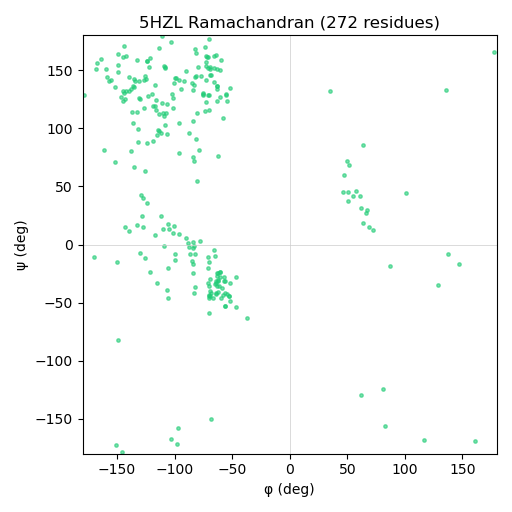3 1.00 43.46 207 TYR B N 1
ATOM 1474 C CA . TYR A 1 207 ? 51.314 -6.706 -11.392 1.00 43.94 207 TYR B CA 1
ATOM 1475 C C . TYR A 1 207 ? 50.018 -6.283 -10.713 1.00 44.40 207 TYR B C 1
ATOM 1476 O O . TYR A 1 207 ? 48.974 -6.894 -10.916 1.00 44.54 207 TYR B O 1
ATOM 1485 N N . PRO A 1 208 ? 50.090 -5.258 -9.854 1.00 45.80 208 PRO B N 1
ATOM 1486 C CA . PRO A 1 208 ? 48.833 -4.820 -9.238 1.00 47.21 208 PRO B CA 1
ATOM 1487 C C . PRO A 1 208 ? 47.843 -4.365 -10.320 1.00 47.94 208 PRO B C 1
ATOM 1488 O O . PRO A 1 208 ? 48.274 -3.901 -11.362 1.00 48.34 208 PRO B O 1
ATOM 1492 N N . PRO A 1 209 ? 46.531 -4.501 -10.084 1.00 50.07 209 PRO B N 1
ATOM 1493 C CA . PRO A 1 209 ? 45.579 -4.085 -11.123 1.00 51.72 209 PRO B CA 1
ATOM 1494 C C . PRO A 1 209 ? 45.494 -2.569 -11.236 1.00 53.53 209 PRO B C 1
ATOM 1495 O O . PRO A 1 209 ? 45.765 -1.877 -10.261 1.00 55.10 209 PRO B O 1
ATOM 1499 N N . THR A 1 210 ? 45.136 -2.064 -12.412 1.00 55.53 210 THR B N 1
ATOM 1500 C CA . THR A 1 210 ? 45.001 -0.619 -12.634 1.00 57.26 210 THR B CA 1
ATOM 1501 C C . THR A 1 210 ? 43.840 -0.332 -13.589 1.00 59.36 210 THR B C 1
ATOM 1502 O O . THR A 1 210 ? 43.283 -1.245 -14.184 1.00 59.76 210 THR B O 1
ATOM 1506 N N . THR A 1 211 ? 43.488 0.942 -13.723 1.00 62.38 211 THR B N 1
ATOM 1507 C CA . THR A 1 211 ? 42.380 1.385 -14.577 1.00 65.27 211 THR B CA 1
ATOM 1508 C C . THR A 1 211 ? 42.849 2.434 -15.591 1.00 66.36 211 THR B C 1
ATOM 1509 O O . THR A 1 211 ? 43.696 3.267 -15.270 1.00 67.72 211 THR B O 1
ATOM 1513 N N . ILE A 1 212 ? 42.305 2.377 -16.806 1.00 66.50 212 ILE B N 1
ATOM 1514 C CA . ILE A 1 212 ? 42.620 3.337 -17.872 1.00 68.23 212 ILE B CA 1
ATOM 1515 C C . ILE A 1 212 ? 41.340 3.627 -18.661 1.00 71.42 212 ILE B C 1
ATOM 1516 O O . ILE A 1 212 ? 40.386 2.853 -18.582 1.00 72.01 212 ILE B O 1
ATOM 1521 N N . LYS A 1 213 ? 41.308 4.723 -19.419 1.00 76.31 213 LYS B N 1
ATOM 1522 C CA . LYS A 1 213 ? 40.105 5.037 -20.201 1.00 80.65 213 LYS B CA 1
ATOM 1523 C C . LYS A 1 213 ? 40.181 4.416 -21.604 1.00 79.27 213 LYS B C 1
ATOM 1524 O O . LYS A 1 213 ? 41.270 4.248 -22.151 1.00 76.82 213 LYS B O 1
ATOM 1530 N N . GLN A 1 214 ? 39.014 4.072 -22.159 1.00 80.67 214 GLN B N 1
ATOM 1531 C CA . GLN A 1 214 ? 38.884 3.459 -23.496 1.00 80.53 214 GLN B CA 1
ATOM 1532 C C . GLN A 1 214 ? 39.516 4.394 -24.529 1.00 81.79 214 GLN B C 1
ATOM 1533 O O . GLN A 1 214 ? 38.981 5.464 -24.793 1.00 86.09 214 GLN B O 1
ATOM 1539 N N . GLY A 1 215 ? 40.672 3.997 -25.069 1.00 78.69 215 GLY B N 1
ATOM 1540 C CA . GLY A 1 215 ? 41.409 4.801 -26.048 1.00 80.96 215 GLY B CA 1
ATOM 1541 C C . GLY A 1 215 ? 42.877 5.008 -25.688 1.00 80.41 215 GLY B C 1
ATOM 1542 O O . GLY A 1 215 ? 43.729 5.073 -26.573 1.00 79.70 215 GLY B O 1
ATOM 1543 N N . GLU A 1 216 ? 43.178 5.126 -24.393 1.00 80.85 216 GLU B N 1
ATOM 1544 C CA . GLU A 1 216 ? 44.562 5.300 -23.919 1.00 80.02 216 GLU B CA 1
ATOM 1545 C C . GLU A 1 216 ? 45.322 3.985 -24.054 1.00 74.77 216 GLU B C 1
ATOM 1546 O O . GLU A 1 216 ? 44.711 2.923 -24.198 1.00 71.92 216 GLU B O 1
ATOM 1552 N N . ASN A 1 217 ? 46.650 4.042 -24.019 1.00 73.14 217 ASN B N 1
ATOM 1553 C CA . ASN A 1 217 ? 47.414 2.800 -24.044 1.00 71.68 217 ASN B CA 1
ATOM 1554 C C . ASN A 1 217 ? 48.481 2.727 -22.926 1.00 69.43 217 ASN B C 1
ATOM 1555 O O . ASN A 1 217 ? 49.322 3.594 -22.751 1.00 71.26 217 ASN B O 1
ATOM 1560 N N . LEU A 1 218 ? 48.360 1.638 -22.178 1.00 66.71 218 LEU B N 1
ATOM 1561 C CA . LEU A 1 218 ? 49.133 1.300 -20.984 1.00 63.89 218 LEU B CA 1
ATOM 1562 C C . LEU A 1 218 ? 50.666 1.247 -21.032 1.00 62.14 218 LEU B C 1
ATOM 1563 O O . LEU A 1 218 ? 51.242 0.563 -21.880 1.00 61.48 218 LEU B O 1
ATOM 1568 N N . LYS A 1 219 ? 51.302 1.930 -20.071 1.00 61.40 219 LYS B N 1
ATOM 1569 C CA . LYS A 1 219 ? 52.760 1.976 -19.934 1.00 59.91 219 LYS B CA 1
ATOM 1570 C C . LYS A 1 219 ? 53.151 1.279 -18.642 1.00 57.89 219 LYS B C 1
ATOM 1571 O O . LYS A 1 219 ? 52.870 1.779 -17.557 1.00 58.81 219 LYS B O 1
ATOM 1577 N N . VAL A 1 220 ? 53.820 0.136 -18.772 1.00 55.40 220 VAL B N 1
ATOM 1578 C CA . VAL A 1 220 ? 54.243 -0.681 -17.620 1.00 53.20 220 VAL B CA 1
ATOM 1579 C C . VAL A 1 220 ? 55.757 -0.644 -17.358 1.00 52.67 220 VAL B C 1
ATOM 1580 O O . VAL A 1 220 ? 56.536 -0.452 -18.294 1.00 54.46 220 VAL B O 1
ATOM 1584 N N . PHE A 1 221 ? 56.155 -0.852 -16.094 1.00 51.16 221 PHE B N 1
ATOM 1585 C CA . PHE A 1 221 ? 57.577 -0.838 -15.645 1.00 49.08 221 PHE B CA 1
ATOM 1586 C C . PHE A 1 221 ? 58.113 -2.259 -15.618 1.00 48.05 221 PHE B C 1
ATOM 1587 O O . PHE A 1 221 ? 57.769 -3.018 -14.705 1.00 47.93 221 PHE B O 1
ATOM 1595 N N . VAL A 1 222 ? 58.947 -2.618 -16.606 1.00 47.30 222 VAL B N 1
ATOM 1596 C CA . VAL A 1 222 ? 59.488 -3.976 -16.705 1.00 46.00 222 VAL B CA 1
ATOM 1597 C C . VAL A 1 222 ? 60.972 -3.961 -17.079 1.00 45.33 222 VAL B C 1
ATOM 1598 O O . VAL A 1 222 ? 61.330 -4.177 -18.248 1.00 45.14 222 VAL B O 1
ATOM 1602 N N . PRO A 1 223 ? 61.852 -3.722 -16.091 1.00 45.17 223 PRO B N 1
ATOM 1603 C CA . PRO A 1 223 ? 63.289 -3.677 -16.354 1.00 45.98 223 PRO B CA 1
ATOM 1604 C C . PRO A 1 223 ? 63.888 -4.913 -17.005 1.00 46.71 223 PRO B C 1
ATOM 1605 O O . PRO A 1 223 ? 64.845 -4.787 -17.764 1.00 47.10 223 PRO B O 1
ATOM 1609 N N . PHE A 1 224 ? 63.323 -6.080 -16.711 1.00 47.31 224 PHE B N 1
ATOM 1610 C CA . PHE A 1 224 ? 63.812 -7.344 -17.261 1.00 48.43 224 PHE B CA 1
ATOM 1611 C C . PHE A 1 224 ? 63.894 -7.333 -18.790 1.00 50.28 224 PHE B C 1
ATOM 1612 O O . PHE A 1 224 ? 64.867 -7.828 -19.362 1.00 49.96 224 PHE B O 1
ATOM 1620 N N . ILE A 1 225 ? 62.871 -6.774 -19.437 1.00 51.62 225 ILE B N 1
ATOM 1621 C CA . ILE A 1 225 ? 62.817 -6.701 -20.902 1.00 53.89 225 ILE B CA 1
ATOM 1622 C C . ILE A 1 225 ? 64.075 -6.071 -21.505 1.00 54.29 225 ILE B C 1
ATOM 1623 O O . ILE A 1 225 ? 64.635 -6.575 -22.478 1.00 57.01 225 ILE B O 1
ATOM 1628 N N . TYR A 1 226 ? 64.524 -4.984 -20.905 1.00 51.88 226 TYR B N 1
ATOM 1629 C CA . TYR A 1 226 ? 65.680 -4.270 -21.402 1.00 52.01 226 TYR B CA 1
ATOM 1630 C C . TYR A 1 226 ? 67.006 -4.869 -20.941 1.00 50.77 226 TYR B C 1
ATOM 1631 O O . TYR A 1 226 ? 67.941 -4.958 -21.721 1.00 53.23 226 TYR B O 1
ATOM 1640 N N . GLN A 1 227 ? 67.084 -5.274 -19.681 1.00 48.80 227 GLN B N 1
ATOM 1641 C CA . GLN A 1 227 ? 68.300 -5.876 -19.117 1.00 47.90 227 GLN B CA 1
ATOM 1642 C C . GLN A 1 227 ? 68.680 -7.183 -19.817 1.00 48.77 227 GLN B C 1
ATOM 1643 O O . GLN A 1 227 ? 69.861 -7.499 -19.940 1.00 50.28 227 GLN B O 1
ATOM 1649 N N . ALA A 1 228 ? 67.682 -7.924 -20.291 1.00 48.86 228 ALA B N 1
ATOM 1650 C CA . ALA A 1 228 ? 67.915 -9.183 -21.003 1.00 51.79 228 ALA B CA 1
ATOM 1651 C C . ALA A 1 228 ? 68.912 -9.011 -22.151 1.00 55.78 228 ALA B C 1
ATOM 1652 O O . ALA A 1 228 ? 69.686 -9.923 -22.446 1.00 58.14 228 ALA B O 1
ATOM 1654 N N . LEU A 1 229 ? 68.898 -7.827 -22.771 1.00 58.11 229 LEU B N 1
ATOM 1655 C CA . LEU A 1 229 ? 69.791 -7.488 -23.889 1.00 60.07 229 LEU B CA 1
ATOM 1656 C C . LEU A 1 229 ? 71.272 -7.539 -23.536 1.00 62.54 229 LEU B C 1
ATOM 1657 O O . LEU A 1 229 ? 72.098 -7.718 -24.419 1.00 66.66 229 LEU B O 1
ATOM 1662 N N . ASP A 1 230 ? 71.605 -7.392 -22.256 1.00 62.85 230 ASP B N 1
ATOM 1663 C CA . ASP A 1 230 ? 72.998 -7.476 -21.798 1.00 65.69 230 ASP B CA 1
ATOM 1664 C C . ASP A 1 230 ? 73.471 -8.941 -21.707 1.00 66.17 230 ASP B C 1
ATOM 1665 O O . ASP A 1 230 ? 74.597 -9.207 -21.272 1.00 66.15 230 ASP B O 1
ATOM 1670 N N . PHE A 1 231 ? 72.596 -9.870 -22.111 1.00 66.44 231 PHE B N 1
ATOM 1671 C CA . PHE A 1 231 ? 72.870 -11.303 -22.107 1.00 68.52 231 PHE B CA 1
ATOM 1672 C C . PHE A 1 231 ? 72.551 -11.987 -23.448 1.00 73.72 231 PHE B C 1
ATOM 1673 O O . PHE A 1 231 ? 72.886 -13.151 -23.606 1.00 75.67 231 PHE B O 1
ATOM 1681 N N . ILE A 1 232 ? 71.934 -11.279 -24.404 1.00 79.88 232 ILE B N 1
ATOM 1682 C CA . ILE A 1 232 ? 71.557 -11.830 -25.743 1.00 86.77 232 ILE B CA 1
ATOM 1683 C C . ILE A 1 232 ? 71.534 -10.745 -26.846 1.00 92.35 232 ILE B C 1
ATOM 1684 O O . ILE A 1 232 ? 71.954 -9.613 -26.602 1.00 92.98 232 ILE B O 1
ATOM 1689 N N . ALA A 1 233 ? 71.053 -11.092 -28.051 1.00 98.51 233 ALA B N 1
ATOM 1690 C CA . ALA A 1 233 ? 70.969 -10.133 -29.179 1.00 102.33 233 ALA B CA 1
ATOM 1691 C C . ALA A 1 233 ? 69.996 -10.591 -30.296 1.00 104.91 233 ALA B C 1
ATOM 1692 O O . ALA A 1 233 ? 70.440 -11.119 -31.322 1.00 106.93 233 ALA B O 1
ATOM 1694 N N . PRO A 1 234 ? 68.668 -10.375 -30.114 1.00 104.21 234 PRO B N 1
ATOM 1695 C CA . PRO A 1 234 ? 67.704 -10.799 -31.147 1.00 103.99 234 PRO B CA 1
ATOM 1696 C C . PRO A 1 234 ? 67.818 -9.989 -32.427 1.00 104.06 234 PRO B C 1
ATOM 1697 O O . PRO A 1 234 ? 67.771 -10.570 -33.503 1.00 105.82 234 PRO B O 1
ATOM 1701 N N . LEU A 1 239 ? 62.332 -13.558 -28.799 1.00 84.88 239 LEU B N 1
ATOM 1702 C CA . LEU A 1 239 ? 61.014 -13.119 -29.265 1.00 85.82 239 LEU B CA 1
ATOM 1703 C C . LEU A 1 239 ? 60.139 -12.597 -28.119 1.00 78.80 239 LEU B C 1
ATOM 1704 O O . LEU A 1 239 ? 60.361 -12.935 -26.955 1.00 74.52 239 LEU B O 1
ATOM 1709 N N . ILE A 1 240 ? 59.148 -11.772 -28.475 1.00 75.51 240 ILE B N 1
ATOM 1710 C CA . ILE A 1 240 ? 58.198 -11.159 -27.518 1.00 69.41 240 ILE B CA 1
ATOM 1711 C C . ILE A 1 240 ? 56.751 -11.182 -28.054 1.00 66.70 240 ILE B C 1
ATOM 1712 O O . ILE A 1 240 ? 56.509 -10.846 -29.208 1.00 69.84 240 ILE B O 1
ATOM 1717 N N . ILE A 1 241 ? 55.809 -11.594 -27.202 1.00 61.80 241 ILE B N 1
ATOM 1718 C CA . ILE A 1 241 ? 54.386 -11.720 -27.545 1.00 60.64 241 ILE B CA 1
ATOM 1719 C C . ILE A 1 241 ? 53.534 -10.942 -26.545 1.00 58.34 241 ILE B C 1
ATOM 1720 O O . ILE A 1 241 ? 53.836 -10.927 -25.362 1.00 57.72 241 ILE B O 1
ATOM 1725 N N . ILE A 1 242 ? 52.478 -10.292 -27.036 1.00 59.19 242 ILE B N 1
ATOM 1726 C CA . ILE A 1 242 ? 51.528 -9.514 -26.225 1.00 57.87 242 ILE B CA 1
ATOM 1727 C C . ILE A 1 242 ? 50.172 -10.210 -26.346 1.00 57.25 242 ILE B C 1
ATOM 1728 O O . ILE A 1 242 ? 49.679 -10.412 -27.448 1.00 60.14 242 ILE B O 1
ATOM 1733 N N . LYS A 1 243 ? 49.578 -10.573 -25.216 1.00 56.23 243 LYS B N 1
ATOM 1734 C CA . LYS A 1 243 ? 48.297 -11.262 -25.214 1.00 58.11 243 LYS B CA 1
ATOM 1735 C C . LYS A 1 243 ? 47.277 -10.517 -24.399 1.00 58.11 243 LYS B C 1
ATOM 1736 O O . LYS A 1 243 ? 47.624 -9.728 -23.526 1.00 57.29 243 LYS B O 1
ATOM 1742 N N . ASP A 1 244 ? 46.014 -10.792 -24.699 1.00 60.09 244 ASP B N 1
ATOM 1743 C CA . ASP A 1 244 ? 44.887 -10.169 -24.035 1.00 61.94 244 ASP B CA 1
ATOM 1744 C C . ASP A 1 244 ? 43.924 -11.281 -23.664 1.00 61.47 244 ASP B C 1
ATOM 1745 O O . ASP A 1 244 ? 43.362 -11.919 -24.542 1.00 63.27 244 ASP B O 1
ATOM 1750 N N . ASN A 1 245 ? 43.750 -11.511 -22.365 1.00 60.62 245 ASN B N 1
ATOM 1751 C CA . ASN A 1 245 ? 42.875 -12.564 -21.857 1.00 62.56 245 ASN B CA 1
ATOM 1752 C C . ASN A 1 245 ? 43.242 -13.928 -22.452 1.00 63.80 245 ASN B C 1
ATOM 1753 O O . ASN A 1 245 ? 42.370 -14.714 -22.832 1.00 66.94 245 ASN B O 1
ATOM 1758 N N . GLY A 1 246 ? 44.547 -14.181 -22.545 1.00 61.72 246 GLY B N 1
ATOM 1759 C CA . GLY A 1 246 ? 45.065 -15.436 -23.075 1.00 62.82 246 GLY B CA 1
ATOM 1760 C C . GLY A 1 246 ? 45.282 -15.565 -24.575 1.00 65.15 246 GLY B C 1
ATOM 1761 O O . GLY A 1 246 ? 46.011 -16.466 -24.990 1.00 66.21 246 GLY B O 1
ATOM 1762 N N . ARG A 1 247 ? 44.654 -14.707 -25.388 1.00 67.03 247 ARG B N 1
ATOM 1763 C CA . ARG A 1 247 ? 44.813 -14.770 -26.851 1.00 70.44 247 ARG B CA 1
ATOM 1764 C C . ARG A 1 247 ? 45.830 -13.751 -27.325 1.00 68.22 247 ARG B C 1
ATOM 1765 O O . ARG A 1 247 ? 45.885 -12.648 -26.789 1.00 69.03 247 ARG B O 1
ATOM 1773 N N . THR A 1 248 ? 46.620 -14.121 -28.333 1.00 67.51 248 THR B N 1
ATOM 1774 C CA . THR A 1 248 ? 47.650 -13.230 -28.887 1.00 66.68 248 THR B CA 1
ATOM 1775 C C . THR A 1 248 ? 47.013 -11.982 -29.501 1.00 66.42 248 THR B C 1
ATOM 1776 O O . THR A 1 248 ? 46.000 -12.079 -30.183 1.00 67.21 248 THR B O 1
ATOM 1780 N N . LEU A 1 249 ? 47.598 -10.816 -29.231 1.00 64.79 249 LEU B N 1
ATOM 1781 C CA . LEU A 1 249 ? 47.084 -9.548 -29.762 1.00 66.11 249 LEU B CA 1
ATOM 1782 C C . LEU A 1 249 ? 48.018 -9.086 -30.878 1.00 67.23 249 LEU B C 1
ATOM 1783 O O . LEU A 1 249 ? 47.546 -8.682 -31.934 1.00 69.71 249 LEU B O 1
ATOM 1788 N N . TYR A 1 250 ? 49.331 -9.135 -30.629 1.00 65.51 250 TYR B N 1
ATOM 1789 C CA . TYR A 1 250 ? 50.353 -8.772 -31.631 1.00 66.50 250 TYR B CA 1
ATOM 1790 C C . TYR A 1 250 ? 51.742 -9.225 -31.160 1.00 66.16 250 TYR B C 1
ATOM 1791 O O . TYR A 1 250 ? 51.956 -9.407 -29.961 1.00 63.24 250 TYR B O 1
ATOM 1800 N N . GLU A 1 251 ? 52.660 -9.424 -32.110 1.00 69.20 251 GLU B N 1
ATOM 1801 C CA . GLU A 1 251 ? 54.044 -9.837 -31.831 1.00 70.92 251 GLU B CA 1
ATOM 1802 C C . GLU A 1 251 ? 54.968 -8.740 -32.352 1.00 71.83 251 GLU B C 1
ATOM 1803 O O . GLU A 1 251 ? 55.408 -8.794 -33.502 1.00 75.04 251 GLU B O 1
ATOM 1809 N N . PRO A 1 252 ? 55.278 -7.740 -31.508 1.00 71.10 252 PRO B N 1
ATOM 1810 C CA . PRO A 1 252 ? 56.123 -6.635 -31.943 1.00 72.55 252 PRO B CA 1
ATOM 1811 C C . PRO A 1 252 ? 57.606 -6.975 -31.901 1.00 71.61 252 PRO B C 1
ATOM 1812 O O . PRO A 1 252 ? 57.985 -7.962 -31.274 1.00 66.51 252 PRO B O 1
ATOM 1816 N N . PRO A 1 253 ? 58.441 -6.156 -32.570 1.00 76.18 253 PRO B N 1
ATOM 1817 C CA . PRO A 1 253 ? 59.871 -6.420 -32.537 1.00 76.97 253 PRO B CA 1
ATOM 1818 C C . PRO A 1 253 ? 60.358 -6.094 -31.137 1.00 73.59 253 PRO B C 1
ATOM 1819 O O . PRO A 1 253 ? 59.768 -5.257 -30.456 1.00 72.38 253 PRO B O 1
ATOM 1823 N N . TYR A 1 254 ? 61.420 -6.761 -30.717 1.00 72.77 254 TYR B N 1
ATOM 1824 C CA . TYR A 1 254 ? 61.951 -6.566 -29.384 1.00 69.62 254 TYR B CA 1
ATOM 1825 C C . TYR A 1 254 ? 62.425 -5.099 -29.256 1.00 70.03 254 TYR B C 1
ATOM 1826 O O . TYR A 1 254 ? 63.083 -4.584 -30.163 1.00 72.09 254 TYR B O 1
ATOM 1835 N N . PRO A 1 255 ? 62.074 -4.416 -28.147 1.00 67.63 255 PRO B N 1
ATOM 1836 C CA . PRO A 1 255 ? 62.496 -3.022 -27.993 1.00 68.86 255 PRO B CA 1
ATOM 1837 C C . PRO A 1 255 ? 63.993 -2.825 -27.755 1.00 69.63 255 PRO B C 1
ATOM 1838 O O . PRO A 1 255 ? 64.753 -3.789 -27.640 1.00 68.49 255 PRO B O 1
ATOM 1842 N N . THR A 1 256 ? 64.389 -1.559 -27.688 1.00 71.58 256 THR B N 1
ATOM 1843 C CA . THR A 1 256 ? 65.775 -1.163 -27.464 1.00 71.92 256 THR B CA 1
ATOM 1844 C C . THR A 1 256 ? 65.831 -0.223 -26.258 1.00 70.24 256 THR B C 1
ATOM 1845 O O . THR A 1 256 ? 64.920 0.582 -26.044 1.00 70.77 256 THR B O 1
ATOM 1849 N N . TYR A 1 257 ? 66.898 -0.323 -25.477 1.00 68.62 257 TYR B N 1
ATOM 1850 C CA . TYR A 1 257 ? 67.055 0.526 -24.303 1.00 67.98 257 TYR B CA 1
ATOM 1851 C C . TYR A 1 257 ? 67.665 1.890 -24.659 1.00 72.09 257 TYR B C 1
ATOM 1852 O O . TYR A 1 257 ? 68.660 1.949 -25.401 1.00 73.84 257 TYR B O 1
ATOM 1861 N N . ASP A 1 258 ? 67.068 2.976 -24.143 1.00 71.81 258 ASP B N 1
ATOM 1862 C CA . ASP A 1 258 ? 67.592 4.341 -24.372 1.00 74.84 258 ASP B CA 1
ATOM 1863 C C . ASP A 1 258 ? 67.453 5.281 -23.158 1.00 73.90 258 ASP B C 1
ATOM 1864 O O . ASP A 1 258 ? 67.610 6.494 -23.315 1.00 76.38 258 ASP B O 1
ATOM 1869 N N . GLY A 1 259 ? 67.185 4.740 -21.962 1.00 69.92 259 GLY B N 1
ATOM 1870 C CA . GLY A 1 259 ? 67.058 5.591 -20.754 1.00 70.22 259 GLY B CA 1
ATOM 1871 C C . GLY A 1 259 ? 65.937 5.331 -19.752 1.00 68.08 259 GLY B C 1
ATOM 1872 O O . GLY A 1 259 ? 65.923 5.964 -18.684 1.00 66.61 259 GLY B O 1
ATOM 1873 N N . SER A 1 260 ? 64.993 4.437 -20.078 1.00 66.17 260 SER B N 1
ATOM 1874 C CA . SER A 1 260 ? 63.889 4.099 -19.143 1.00 63.83 260 SER B CA 1
ATOM 1875 C C . SER A 1 260 ? 63.508 2.628 -19.249 1.00 59.00 260 SER B C 1
ATOM 1876 O O . SER A 1 260 ? 63.821 1.961 -20.248 1.00 59.03 260 SER B O 1
ATOM 1879 N N . TYR A 1 261 ? 62.818 2.127 -18.227 1.00 54.75 261 TYR B N 1
ATOM 1880 C CA . TYR A 1 261 ? 62.371 0.732 -18.248 1.00 51.42 261 TYR B CA 1
ATOM 1881 C C . TYR A 1 261 ? 60.872 0.638 -18.492 1.00 49.96 261 TYR B C 1
ATOM 1882 O O . TYR A 1 261 ? 60.266 -0.389 -18.215 1.00 47.10 261 TYR B O 1
ATOM 1899 N N . TYR A 1 263 ? 57.613 0.202 -20.759 1.00 53.39 263 TYR B N 1
ATOM 1900 C CA . TYR A 1 263 ? 57.246 -0.448 -22.019 1.00 53.45 263 TYR B CA 1
ATOM 1901 C C . TYR A 1 263 ? 55.769 -0.133 -22.263 1.00 54.04 263 TYR B C 1
ATOM 1902 O O . TYR A 1 263 ? 54.927 -0.320 -21.379 1.00 53.46 263 TYR B O 1
ATOM 1911 N N . THR A 1 264 ? 55.466 0.371 -23.453 1.00 56.41 264 THR B N 1
ATOM 1912 C CA . THR A 1 264 ? 54.103 0.728 -23.823 1.00 57.72 264 THR B CA 1
ATOM 1913 C C . THR A 1 264 ? 53.458 -0.428 -24.559 1.00 58.19 264 THR B C 1
ATOM 1914 O O . THR A 1 264 ? 54.087 -1.006 -25.443 1.00 58.24 264 THR B O 1
ATOM 1918 N N . ILE A 1 265 ? 52.224 -0.771 -24.190 1.00 60.25 265 ILE B N 1
ATOM 1919 C CA . ILE A 1 265 ? 51.501 -1.849 -24.868 1.00 64.85 265 ILE B CA 1
ATOM 1920 C C . ILE A 1 265 ? 50.223 -1.267 -25.475 1.00 67.40 265 ILE B C 1
ATOM 1921 O O . ILE A 1 265 ? 49.445 -0.580 -24.802 1.00 65.28 265 ILE B O 1
ATOM 1926 N N . GLU A 1 266 ? 50.048 -1.566 -26.765 1.00 71.21 266 GLU B N 1
ATOM 1927 C CA . GLU A 1 266 ? 48.946 -1.075 -27.599 1.00 74.10 266 GLU B CA 1
ATOM 1928 C C . GLU A 1 266 ? 47.538 -1.495 -27.168 1.00 72.45 266 GLU B C 1
ATOM 1929 O O . GLU A 1 266 ? 46.936 -2.370 -27.786 1.00 73.56 266 GLU B O 1
ATOM 1935 N N . THR A 1 267 ? 47.009 -0.862 -26.126 1.00 70.44 267 THR B N 1
ATOM 1936 C CA . THR A 1 267 ? 45.653 -1.170 -25.644 1.00 70.41 267 THR B CA 1
ATOM 1937 C C . THR A 1 267 ? 44.603 -0.142 -26.106 1.00 72.63 267 THR B C 1
ATOM 1938 O O . THR A 1 267 ? 43.460 -0.169 -25.648 1.00 72.35 267 THR B O 1
ATOM 1942 N N . ALA A 1 268 ? 44.986 0.745 -27.023 1.00 74.31 268 ALA B N 1
ATOM 1943 C CA . ALA A 1 268 ? 44.076 1.785 -27.514 1.00 77.49 268 ALA B CA 1
ATOM 1944 C C . ALA A 1 268 ? 42.878 1.221 -28.279 1.00 79.11 268 ALA B C 1
ATOM 1945 O O . ALA A 1 268 ? 41.787 1.784 -28.214 1.00 81.61 268 ALA B O 1
ATOM 1947 N N . GLY A 1 269 ? 43.088 0.117 -28.994 1.00 77.68 269 GLY B N 1
ATOM 1948 C CA . GLY A 1 269 ? 42.030 -0.517 -29.772 1.00 78.65 269 GLY B CA 1
ATOM 1949 C C . GLY A 1 269 ? 41.109 -1.436 -28.991 1.00 78.02 269 GLY B C 1
ATOM 1950 O O . GLY A 1 269 ? 40.104 -1.896 -29.531 1.00 82.31 269 GLY B O 1
ATOM 1951 N N . LEU A 1 270 ? 41.430 -1.709 -27.731 1.00 74.85 270 LEU B N 1
ATOM 1952 C CA . LEU A 1 270 ? 40.616 -2.597 -26.909 1.00 74.32 270 LEU B CA 1
ATOM 1953 C C . LEU A 1 270 ? 39.354 -1.918 -26.401 1.00 76.91 270 LEU B C 1
ATOM 1954 O O . LEU A 1 270 ? 39.363 -0.730 -26.094 1.00 78.05 270 LEU B O 1
ATOM 1959 N N . GLN A 1 271 ? 38.278 -2.698 -26.307 1.00 78.76 271 GLN B N 1
ATOM 1960 C CA . GLN A 1 271 ? 36.974 -2.213 -25.849 1.00 81.39 271 GLN B CA 1
ATOM 1961 C C . GLN A 1 271 ? 36.894 -2.170 -24.329 1.00 80.33 271 GLN B C 1
ATOM 1962 O O . GLN A 1 271 ? 37.768 -2.715 -23.654 1.00 79.04 271 GLN B O 1
ATOM 1968 N N . PRO A 1 272 ? 35.845 -1.523 -23.773 1.00 82.65 272 PRO B N 1
ATOM 1969 C CA . PRO A 1 272 ? 35.726 -1.487 -22.308 1.00 81.42 272 PRO B CA 1
ATOM 1970 C C . PRO A 1 272 ? 35.511 -2.860 -21.674 1.00 79.44 272 PRO B C 1
ATOM 1971 O O . PRO A 1 272 ? 35.144 -3.815 -22.354 1.00 78.50 272 PRO B O 1
ATOM 1975 N N . GLY A 1 273 ? 35.740 -2.932 -20.370 1.00 78.78 273 GLY B N 1
ATOM 1976 C CA . GLY A 1 273 ? 35.588 -4.165 -19.609 1.00 77.57 273 GLY B CA 1
ATOM 1977 C C . GLY A 1 273 ? 36.914 -4.598 -19.023 1.00 74.03 273 GLY B C 1
ATOM 1978 O O . GLY A 1 273 ? 37.898 -3.846 -19.032 1.00 70.81 273 GLY B O 1
ATOM 1979 N N . GLU A 1 274 ? 36.923 -5.826 -18.519 1.00 73.65 274 GLU B N 1
ATOM 1980 C CA . GLU A 1 274 ? 38.097 -6.423 -17.893 1.00 71.34 274 GLU B CA 1
ATOM 1981 C C . GLU A 1 274 ? 39.041 -7.022 -18.931 1.00 69.00 274 GLU B C 1
ATOM 1982 O O . GLU A 1 274 ? 38.601 -7.666 -19.877 1.00 68.39 274 GLU B O 1
ATOM 1988 N N . HIS A 1 275 ? 40.339 -6.799 -18.746 1.00 67.18 275 HIS B N 1
ATOM 1989 C CA . HIS A 1 275 ? 41.361 -7.310 -19.650 1.00 66.93 275 HIS B CA 1
ATOM 1990 C C . HIS A 1 275 ? 42.620 -7.682 -18.864 1.00 64.56 275 HIS B C 1
ATOM 1991 O O . HIS A 1 275 ? 43.096 -6.909 -18.031 1.00 64.65 275 HIS B O 1
ATOM 1998 N N . LEU A 1 276 ? 43.147 -8.872 -19.129 1.00 61.93 276 LEU B N 1
ATOM 1999 C CA . LEU A 1 276 ? 44.364 -9.344 -18.495 1.00 58.78 276 LEU B CA 1
ATOM 2000 C C . LEU A 1 276 ? 45.409 -9.322 -19.610 1.00 57.57 276 LEU B C 1
ATOM 2001 O O . LEU A 1 276 ? 45.341 -10.104 -20.559 1.00 57.44 276 LEU B O 1
ATOM 2006 N N . LEU A 1 277 ? 46.362 -8.409 -19.502 1.00 56.54 277 LEU B N 1
ATOM 2007 C CA . LEU A 1 277 ? 47.402 -8.268 -20.510 1.00 56.19 277 LEU B CA 1
ATOM 2008 C C . LEU A 1 277 ? 48.635 -9.028 -20.093 1.00 55.25 277 LEU B C 1
ATOM 2009 O O . LEU A 1 277 ? 48.995 -9.041 -18.929 1.00 54.96 277 LEU B O 1
ATOM 2014 N N . GLU A 1 278 ? 49.285 -9.658 -21.055 1.00 56.17 278 GLU B N 1
ATOM 2015 C CA . GLU A 1 278 ? 50.462 -10.441 -20.771 1.00 55.45 278 GLU B CA 1
ATOM 2016 C C . GLU A 1 278 ? 51.577 -10.208 -21.780 1.00 53.62 278 GLU B C 1
ATOM 2017 O O . GLU A 1 278 ? 51.332 -10.140 -22.974 1.00 53.54 278 GLU B O 1
ATOM 2023 N N . ILE A 1 279 ? 52.793 -10.075 -21.263 1.00 51.15 279 ILE B N 1
ATOM 2024 C CA . ILE A 1 279 ? 53.992 -9.908 -22.056 1.00 51.34 279 ILE B CA 1
ATOM 2025 C C . ILE A 1 279 ? 54.714 -11.229 -21.844 1.00 50.52 279 ILE B C 1
ATOM 2026 O O . ILE A 1 279 ? 55.133 -11.525 -20.742 1.00 47.84 279 ILE B O 1
ATOM 2031 N N . SER A 1 280 ? 54.831 -12.021 -22.902 1.00 52.91 280 SER B N 1
ATOM 2032 C CA . SER A 1 280 ? 55.482 -13.322 -22.871 1.00 53.17 280 SER B CA 1
ATOM 2033 C C . SER A 1 280 ? 56.823 -13.209 -23.583 1.00 55.36 280 SER B C 1
ATOM 2034 O O . SER A 1 280 ? 56.867 -12.867 -24.755 1.00 58.52 280 SER B O 1
ATOM 2037 N N . LEU A 1 281 ? 57.904 -13.504 -22.869 1.00 56.33 281 LEU B N 1
ATOM 2038 C CA . LEU A 1 281 ? 59.277 -13.439 -23.388 1.00 58.70 281 LEU B CA 1
ATOM 2039 C C . LEU A 1 281 ? 59.802 -14.857 -23.548 1.00 60.72 281 LEU B C 1
ATOM 2040 O O . LEU A 1 281 ? 59.378 -15.742 -22.818 1.00 61.10 281 LEU B O 1
ATOM 2045 N N . GLY A 1 282 ? 60.727 -15.085 -24.476 1.00 74.25 282 GLY B N 1
ATOM 2046 C CA . GLY A 1 282 ? 61.271 -16.442 -24.701 1.00 76.59 282 GLY B CA 1
ATOM 2047 C C . GLY A 1 282 ? 62.488 -16.429 -25.592 1.00 81.06 282 GLY B C 1
ATOM 2048 O O . GLY A 1 282 ? 62.597 -15.548 -26.444 1.00 85.93 282 GLY B O 1
ATOM 2049 N N . TYR A 1 283 ? 63.401 -17.395 -25.415 1.00 84.15 283 TYR B N 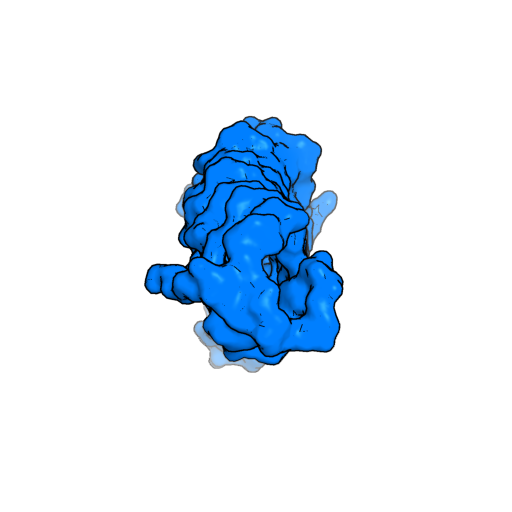1
ATOM 2050 C CA . TYR A 1 283 ? 64.645 -17.435 -26.211 1.00 88.27 283 TYR B CA 1
ATOM 2051 C C . TYR A 1 283 ? 65.147 -18.856 -26.445 1.00 87.31 283 TYR B C 1
ATOM 2052 O O . TYR A 1 283 ? 65.975 -19.083 -27.333 1.00 88.38 283 TYR B O 1
ATOM 2061 N N . TYR A 1 288 ? 67.669 -17.105 -19.630 1.00 76.46 288 TYR B N 1
ATOM 2062 C CA . TYR A 1 288 ? 66.753 -15.947 -19.470 1.00 77.01 288 TYR B CA 1
ATOM 2063 C C . TYR A 1 288 ? 65.405 -16.222 -20.151 1.00 76.78 288 TYR B C 1
ATOM 2064 O O . TYR A 1 288 ? 65.389 -16.718 -21.264 1.00 82.39 288 TYR B O 1
ATOM 2073 N N . THR A 1 289 ? 64.296 -15.960 -19.449 1.00 72.53 289 THR B N 1
ATOM 2074 C CA . THR A 1 289 ? 62.923 -16.185 -19.956 1.00 70.63 289 THR B CA 1
ATOM 2075 C C . THR A 1 289 ? 61.883 -15.833 -18.877 1.00 67.36 289 THR B C 1
ATOM 2076 O O . THR A 1 289 ? 62.263 -15.643 -17.699 1.00 65.10 289 THR B O 1
ATOM 2080 N N . GLY A 1 290 ? 60.604 -15.712 -19.293 1.00 64.18 290 GLY B N 1
ATOM 2081 C CA . GLY A 1 290 ? 59.477 -15.387 -18.381 1.00 60.73 290 GLY B CA 1
ATOM 2082 C C . GLY A 1 290 ? 58.179 -14.836 -18.974 1.00 57.17 290 GLY B C 1
ATOM 2083 O O . GLY A 1 290 ? 57.980 -14.885 -20.167 1.00 58.23 290 GLY B O 1
ATOM 2084 N N . TRP A 1 291 ? 57.281 -14.352 -18.110 1.00 53.61 291 TRP B N 1
ATOM 2085 C CA . TRP A 1 291 ? 56.002 -13.724 -18.508 1.00 51.41 291 TRP B CA 1
ATOM 2086 C C . TRP A 1 291 ? 55.455 -12.821 -17.405 1.00 48.86 291 TRP B C 1
ATOM 2087 O O . TRP A 1 291 ? 55.589 -13.124 -16.227 1.00 47.56 291 TRP B O 1
ATOM 2098 N N . TYR A 1 292 ? 54.830 -11.711 -17.794 1.00 47.77 292 TYR B N 1
ATOM 2099 C CA . TYR A 1 292 ? 54.285 -10.747 -16.831 1.00 46.08 292 TYR B CA 1
ATOM 2100 C C . TYR A 1 292 ? 52.850 -10.356 -17.123 1.00 46.76 292 TYR B C 1
ATOM 2101 O O . TYR A 1 292 ? 52.567 -9.932 -18.213 1.00 47.53 292 TYR B O 1
ATOM 2110 N N . ASP A 1 293 ? 51.958 -10.498 -16.141 1.00 48.35 293 ASP B N 1
ATOM 2111 C CA . ASP A 1 293 ? 50.535 -10.145 -16.298 1.00 50.11 293 ASP B CA 1
ATOM 2112 C C . ASP A 1 293 ? 50.186 -8.782 -15.713 1.00 49.54 293 ASP B C 1
ATOM 2113 O O . ASP A 1 293 ? 50.693 -8.383 -14.660 1.00 50.45 293 ASP B O 1
ATOM 2118 N N . PHE A 1 294 ? 49.285 -8.089 -16.400 1.00 49.07 294 PHE B N 1
ATOM 2119 C CA . PHE A 1 294 ? 48.844 -6.763 -16.013 1.00 47.33 294 PHE B CA 1
ATOM 2120 C C . PHE A 1 294 ? 47.326 -6.736 -16.059 1.00 49.56 294 PHE B C 1
ATOM 2121 O O . PHE A 1 294 ? 46.764 -6.636 -17.139 1.00 50.96 294 PHE B O 1
ATOM 2129 N N . PRO A 1 295 ? 46.652 -6.886 -14.897 1.00 51.60 295 PRO B N 1
ATOM 2130 C CA . PRO A 1 295 ? 45.182 -6.822 -14.901 1.00 53.91 295 PRO B CA 1
ATOM 2131 C C . PRO A 1 295 ? 44.751 -5.380 -15.169 1.00 55.44 295 PRO B C 1
ATOM 2132 O O . PRO A 1 295 ? 45.229 -4.457 -14.507 1.00 54.40 295 PRO B O 1
ATOM 2136 N N . VAL A 1 296 ? 43.872 -5.189 -16.145 1.00 59.07 296 VAL B N 1
ATOM 2137 C CA . VAL A 1 296 ? 43.420 -3.855 -16.511 1.00 61.22 296 VAL B CA 1
ATOM 2138 C C . VAL A 1 296 ? 41.914 -3.765 -16.715 1.00 63.96 296 VAL B C 1
ATOM 2139 O O . VAL A 1 296 ? 41.286 -4.686 -17.236 1.00 66.50 296 VAL B O 1
ATOM 2143 N N . THR A 1 297 ? 41.359 -2.634 -16.284 1.00 64.45 297 THR B N 1
ATOM 2144 C CA . THR A 1 297 ? 39.945 -2.326 -16.427 1.00 66.87 297 THR B CA 1
ATOM 2145 C C . THR A 1 297 ? 39.903 -1.098 -17.317 1.00 65.94 297 THR B C 1
ATOM 2146 O O . THR A 1 297 ? 40.467 -0.063 -16.966 1.00 64.48 297 THR B O 1
ATOM 2150 N N . ILE A 1 298 ? 39.259 -1.232 -18.472 1.00 67.00 298 ILE B N 1
ATOM 2151 C CA . ILE A 1 298 ? 39.133 -0.147 -19.426 1.00 67.47 298 ILE B CA 1
ATOM 2152 C C . ILE A 1 298 ? 37.719 0.428 -19.289 1.00 69.85 298 ILE B C 1
ATOM 2153 O O . ILE A 1 298 ? 36.744 -0.334 -19.315 1.00 72.59 298 ILE B O 1
ATOM 2158 N N . THR A 1 299 ? 37.614 1.755 -19.137 1.00 69.01 299 THR B N 1
ATOM 2159 C CA . THR A 1 299 ? 36.315 2.449 -19.018 1.00 71.46 299 THR B CA 1
ATOM 2160 C C . THR A 1 299 ? 35.901 2.962 -20.412 1.00 74.58 299 THR B C 1
ATOM 2161 O O . THR A 1 299 ? 35.023 3.823 -20.560 1.00 77.67 299 THR B O 1
#

Solvent-accessible surface area: 12705 Å² total

B-factor: mean 53.36, std 13.97, range [21.6, 107.32]

Secondary structure (DSSP, 8-state):
----SSEEHHHHS--HHHHHHHHHHTT-S-TTSEE-HHHHT--EEE--SS---HHHHHGGGGS--TT--EEE-TT---EE----TTT-TT--EEE-TTS-EEE------TT--EEE-TT---BT-----------EE---S-BEE---TT-------EEE-TT-EESS--HHHHHS---SEEE---EEEEPPPEEE-BTB--B---HHHHHGGGT----EEEEETTEEEE-PPP---SS---B---TTPPSEEEEEEEEE----EEEEEEEEE-

Nearest PDB structures (foldseek):
  5hzl-assembly1_B  TM=1.002E+00  e=1.317E-49  Listeria monocytogenes EGD-e
  5kzs-assembly1_A  TM=4.583E-01  e=8.686E-15  Listeria monocytogenes EGD-e
  5hl3-assembly1_A  TM=4.317E-01  e=1.012E-14  Listeria monocytogenes EGD-e
  4pq8-assembly1_A  TM=6.880E-01  e=1.801E-06  synthetic construct
  1oto-assembly1_A  TM=6.359E-01  e=1.801E-06  Listeria monocytogenes

Radius of gyration: 23.79 Å; Cα contacts (8 Å, |Δi|>4): 667; chains: 1; bounding box: 48×46×66 Å

Foldseek 3Di:
DADDDFAFQCVLQVDVLQLVQLCVVLVHPDSRDTDGLVSLQPEARAREQDQDEQVSVVSLLNAASPHHQEYEYANYCYADHDACCSRYQNHAEYHYAHRQYQEDDQYQHPNHAYYEQHHHANACRDYQNHNANYQEYEELHQHAEEDDLPGDHANHAEYEYENYAYLADVNPVVVVPSHPYYDHYAHEEEDDEDEDEQQDWDDDFRHLLAVCVVVDDDWKFKDKPPHTDDTDDRDYDDPGGDIDPCNPPDFAWIWMKIFADVVGYMYIYIYGYD

Sequence (274 aa):
DTVPLPAPIIEAFPVEAIAEAIAGELDKDSVNDTITQADLDTTAIPLPSLGLTGEDLSVLNNEVFTNAIELAIWSNNIGELPDLSEALPALENIEANGANITVFPDANYPNLTNVDLSQNNFGFNIPKFVGEGLVSINENAGLSGYIAEDIWNPNLDSLILNENHLISIPEDIFLSQQLGTHSFANQTATYPPTTIKQGENLKVFVPFIYQALDFIAPLIIIKDNGRTLYEPPYPTYDGSYYTIETAGLQPGEHLLEISLGYYTGWYDFPVTIT